Protein AF-H3AFY5-F1 (afdb_monomer_lite)

Foldseek 3Di:
DLLVVLLVVLVVVPDDLQVNLVSLLVSLVCCLPPPDDDPPCVSVVSSLVQLLVQLDLVHDPSSLLSSLQSLLRCVLVVLVVQLVPDPVSVVSNLSSLLSLLSQLFAPDPSSNQSSLQSLQQNLCVVVVRNPDSDSDRSVVSNVSSLVCCCVRVLLPLCSLVSLCVLQDDDDLLVVLVVLVPDPDDDPPDDDDSHTNDLSLVVLVVSLVSSLSSLVCVVPHVSNLVSLVVVCVVCVVVLVVSVVSVVVSLVVLVVDPNVVVSVVSCVPDSSNVSNVSSSVSVVVSSVSSD

Sequence (289 aa):
ECIRYLLSVVEMGQHSPDLRSHALRVISLLLVNCPQPMQDFSLLDRWVLLMEGWSSPSFPEVLRWAVACSLRLVGAIWIQYLLITSFSLFFLTLRLINIGLSLLQDEDQAVRMEAMRFASLLQAESRGNPEEIIQIHSNRGLECLLEFLLHKLGDCEETFGALLQHLPATDIASLLQDLEANDMRSLYVQDEPNVYSEPAAFAQFLLTFLLQLADKMATSALLCKSMECWVIANGARILQDIQTCSRWWNQVFVSDKSNSYVLKFLGSGKVYGATVVLFLKAKLLIHIM

pLDDT: mean 85.83, std 11.68, range [50.78, 98.25]

Secondary structure (DSSP, 8-state):
-HHHHHHHHHHT--S-HHHHHHHHHHHHHHHHTS-S--S-HHHHHHHHHHHHHHTSTTS-HHHHHHHHHHIIIIIHHHHHHHHHH-GGGHHHHHHHHHHHHHHHTBSSHHHHHHHHHHHHHHHHHHTT-TT------HHHHHHHHHHHHHHHTTTSHHHHHHHHTTS----HHHHHHHHHH-SS--TTSPPSS-BSS-HHHHHHHHHHHHHHHHHGGGT-HHHHHHHHHHHHHHHHHHHHHHHHHHHHHHHHHHSTTHHHHHHHHHT-HHHHHHHHHHHHHHHHHHHH-

InterPro domains:
  IPR016024 Armadillo-type fold [SSF48371] (15-150)
  IPR051954 tRNA (32-2'-O)-methyltransferase regulator THADA [PTHR14387] (25-250)

Structure (mmCIF, N/CA/C/O backbone):
data_AF-H3AFY5-F1
#
_entry.id   AF-H3AFY5-F1
#
loop_
_atom_site.group_PDB
_atom_site.id
_atom_site.type_symbol
_atom_site.label_atom_id
_atom_site.label_alt_id
_atom_site.label_comp_id
_atom_site.label_asym_id
_atom_site.label_entity_id
_atom_site.label_seq_id
_atom_site.pdbx_PDB_ins_code
_atom_site.Cartn_x
_atom_site.Cartn_y
_atom_site.Cartn_z
_atom_site.occupancy
_atom_site.B_iso_or_equiv
_atom_site.auth_seq_id
_atom_site.auth_comp_id
_atom_site.auth_asym_id
_atom_site.auth_atom_id
_atom_site.pdbx_PDB_model_num
ATOM 1 N N . GLU A 1 1 ? 6.188 0.257 -30.526 1.00 78.81 1 GLU A N 1
ATOM 2 C CA . GLU A 1 1 ? 5.567 -1.015 -30.974 1.00 78.81 1 GLU A CA 1
ATOM 3 C C . GLU A 1 1 ? 5.817 -2.220 -30.065 1.00 78.81 1 GLU A C 1
ATOM 5 O O . GLU A 1 1 ? 4.845 -2.702 -29.499 1.00 78.81 1 GLU A O 1
ATOM 10 N N . CYS A 1 2 ? 7.053 -2.692 -29.838 1.00 87.12 2 CYS A N 1
ATOM 11 C CA . CYS A 1 2 ? 7.285 -3.918 -29.043 1.00 87.12 2 CYS A CA 1
ATOM 12 C C . CYS A 1 2 ? 6.707 -3.866 -27.616 1.00 87.12 2 CYS A C 1
ATOM 14 O O . CYS A 1 2 ? 6.015 -4.792 -27.203 1.00 87.12 2 CYS A O 1
ATOM 16 N N . ILE A 1 3 ? 6.929 -2.765 -26.886 1.00 89.69 3 ILE A N 1
ATOM 17 C CA . ILE A 1 3 ? 6.370 -2.561 -25.536 1.00 89.69 3 ILE A CA 1
ATOM 18 C C . ILE A 1 3 ? 4.836 -2.610 -25.566 1.00 89.69 3 ILE A C 1
ATOM 20 O O . ILE A 1 3 ? 4.223 -3.295 -24.754 1.00 89.69 3 ILE A O 1
ATOM 24 N N . ARG A 1 4 ? 4.213 -1.935 -26.541 1.00 90.50 4 ARG A N 1
ATOM 25 C CA . ARG A 1 4 ? 2.752 -1.873 -26.692 1.00 90.50 4 ARG A CA 1
ATOM 26 C C . ARG A 1 4 ? 2.145 -3.258 -26.931 1.00 90.50 4 ARG A C 1
ATOM 28 O O . ARG A 1 4 ? 1.127 -3.577 -26.323 1.00 90.50 4 ARG A O 1
ATOM 35 N N . TYR A 1 5 ? 2.786 -4.066 -27.777 1.00 90.44 5 TYR A N 1
ATOM 36 C CA . TYR A 1 5 ? 2.374 -5.444 -28.048 1.00 90.44 5 TYR A CA 1
ATOM 37 C C . TYR A 1 5 ? 2.523 -6.345 -26.814 1.00 90.44 5 TYR A C 1
ATOM 39 O O . TYR A 1 5 ? 1.600 -7.078 -26.464 1.00 90.44 5 TYR A O 1
ATOM 47 N N . LEU A 1 6 ? 3.659 -6.269 -26.112 1.00 91.56 6 LEU A N 1
ATOM 48 C CA . LEU A 1 6 ? 3.869 -7.062 -24.898 1.00 91.56 6 LEU A CA 1
ATOM 49 C C . LEU A 1 6 ? 2.867 -6.691 -23.798 1.00 91.56 6 LEU A C 1
ATOM 51 O O . LEU A 1 6 ? 2.321 -7.587 -23.160 1.00 91.56 6 LEU A O 1
ATOM 55 N N . LEU A 1 7 ? 2.566 -5.399 -23.621 1.00 92.44 7 LEU A N 1
ATOM 56 C CA . LEU A 1 7 ? 1.534 -4.948 -22.684 1.00 92.44 7 LEU A CA 1
ATOM 57 C C . LEU A 1 7 ? 0.164 -5.531 -23.042 1.00 92.44 7 LEU A C 1
ATOM 59 O O . LEU A 1 7 ? -0.486 -6.093 -22.168 1.00 92.44 7 LEU A O 1
ATOM 63 N N . SER A 1 8 ? -0.243 -5.506 -24.319 1.00 90.81 8 SER A N 1
ATOM 64 C CA . SER A 1 8 ? -1.530 -6.100 -24.713 1.00 90.81 8 SER A CA 1
ATOM 65 C C . SER A 1 8 ? -1.587 -7.609 -24.463 1.00 90.81 8 SER A C 1
ATOM 67 O O . SER A 1 8 ? -2.611 -8.123 -24.027 1.00 90.81 8 SER A O 1
ATOM 69 N N . VAL A 1 9 ? -0.482 -8.327 -24.692 1.00 86.31 9 VAL A N 1
ATOM 70 C CA . VAL A 1 9 ? -0.390 -9.771 -24.414 1.00 86.31 9 VAL A CA 1
ATOM 71 C C . VAL A 1 9 ? -0.550 -10.051 -22.918 1.00 86.31 9 VAL A C 1
ATOM 73 O O . VAL A 1 9 ? -1.250 -10.982 -22.523 1.00 86.31 9 VAL A O 1
ATOM 76 N N . VAL A 1 10 ? 0.076 -9.229 -22.077 1.00 91.00 10 VAL A N 1
ATOM 77 C CA . VAL A 1 10 ? 0.009 -9.356 -20.621 1.00 91.00 10 VAL A CA 1
ATOM 78 C C . VAL A 1 10 ? -1.389 -9.034 -20.078 1.00 91.00 10 VAL A C 1
ATOM 80 O O . VAL A 1 10 ? -1.904 -9.780 -19.240 1.00 91.00 10 VAL A O 1
ATOM 83 N N . GLU A 1 11 ? -2.012 -7.967 -20.578 1.00 91.31 11 GLU A N 1
ATOM 84 C CA . GLU A 1 11 ? -3.334 -7.482 -20.155 1.00 91.31 11 GLU A CA 1
ATOM 85 C C . GLU A 1 11 ? -4.465 -8.464 -20.478 1.00 91.31 11 GLU A C 1
ATOM 87 O O . GLU A 1 11 ? -5.409 -8.582 -19.702 1.00 91.31 11 GLU A O 1
ATOM 92 N N . MET A 1 12 ? -4.367 -9.215 -21.581 1.00 85.00 12 MET A N 1
ATOM 93 C CA . MET A 1 12 ? -5.407 -10.174 -21.978 1.00 85.00 12 MET A CA 1
ATOM 94 C C . MET A 1 12 ? -5.601 -11.326 -20.979 1.00 85.00 12 MET A C 1
ATOM 96 O O . MET A 1 12 ? -6.626 -12.001 -21.026 1.00 85.00 12 MET A O 1
ATOM 100 N N . GLY A 1 13 ? -4.643 -11.589 -20.081 1.00 78.19 13 GLY A N 1
ATOM 101 C CA . GLY A 1 13 ? -4.802 -12.552 -18.982 1.00 78.19 13 GLY A CA 1
ATOM 102 C C . GLY A 1 13 ? -4.907 -14.031 -19.387 1.00 78.19 13 GLY A C 1
ATOM 103 O O . GLY A 1 13 ? -5.007 -14.889 -18.515 1.00 78.19 13 GLY A O 1
ATOM 104 N N . GLN A 1 14 ? -4.831 -14.349 -20.682 1.00 82.94 14 GLN A N 1
ATOM 105 C CA . GLN A 1 14 ? -4.995 -15.704 -21.233 1.00 82.94 14 GLN A CA 1
ATOM 106 C C . GLN A 1 14 ? -3.764 -16.606 -21.045 1.00 82.94 14 GLN A C 1
ATOM 108 O O . GLN A 1 14 ? -3.814 -17.804 -21.316 1.00 82.94 14 GLN A O 1
ATOM 113 N N . HIS A 1 15 ? -2.643 -16.038 -20.602 1.00 85.94 15 HIS A N 1
ATOM 114 C CA . HIS A 1 15 ? -1.360 -16.728 -20.505 1.00 85.94 15 HIS A CA 1
ATOM 115 C C . HIS A 1 15 ? -1.018 -17.158 -19.076 1.00 85.94 15 HIS A C 1
ATOM 117 O O . HIS A 1 15 ? -1.521 -16.603 -18.091 1.00 85.94 15 HIS A O 1
ATOM 123 N N . SER A 1 16 ? -0.108 -18.130 -18.953 1.00 92.06 16 SER A N 1
ATOM 124 C CA . SER A 1 16 ? 0.373 -18.584 -17.647 1.00 92.06 16 SER A CA 1
ATOM 125 C C . SER A 1 16 ? 0.998 -17.429 -16.844 1.00 92.06 16 SER A C 1
ATOM 127 O O . SER A 1 16 ? 1.524 -16.474 -17.433 1.00 92.06 16 SER A O 1
ATOM 129 N N . PRO A 1 17 ? 0.935 -17.482 -15.501 1.00 92.56 17 PRO A N 1
ATOM 130 C CA . PRO A 1 17 ? 1.596 -16.502 -14.641 1.00 92.56 17 PRO A CA 1
ATOM 131 C C . PRO A 1 17 ? 3.095 -16.353 -14.946 1.00 92.56 17 PRO A C 1
ATOM 133 O O . PRO A 1 17 ? 3.590 -15.232 -14.992 1.00 92.56 17 PRO A O 1
ATOM 136 N N . ASP A 1 18 ? 3.800 -17.442 -15.259 1.00 93.94 18 ASP A N 1
ATOM 137 C CA . ASP A 1 18 ? 5.230 -17.417 -15.599 1.00 93.94 18 ASP A CA 1
ATOM 138 C C . ASP A 1 18 ? 5.529 -16.619 -16.872 1.00 93.94 18 ASP A C 1
ATOM 140 O O . ASP A 1 18 ? 6.424 -15.771 -16.893 1.00 93.94 18 ASP A O 1
ATOM 144 N N . LEU A 1 19 ? 4.746 -16.835 -17.937 1.00 92.25 19 LEU A N 1
ATOM 145 C CA . LEU A 1 19 ? 4.941 -16.113 -19.195 1.00 92.25 19 LEU A CA 1
ATOM 146 C C . LEU A 1 19 ? 4.660 -14.618 -19.016 1.00 92.25 19 LEU A C 1
ATOM 148 O O . LEU A 1 19 ? 5.397 -13.777 -19.529 1.00 92.25 19 LEU A O 1
ATOM 152 N N . ARG A 1 20 ? 3.619 -14.285 -18.247 1.00 94.38 20 ARG A N 1
ATOM 153 C CA . ARG A 1 20 ? 3.271 -12.901 -17.903 1.00 94.38 20 ARG A CA 1
ATOM 154 C C . ARG A 1 20 ? 4.343 -12.231 -17.041 1.00 94.38 20 ARG A C 1
ATOM 156 O O . ARG A 1 20 ? 4.719 -11.096 -17.324 1.00 94.38 20 ARG A O 1
ATOM 163 N N . SER A 1 21 ? 4.882 -12.951 -16.061 1.00 94.56 21 SER A N 1
ATOM 164 C CA . SER A 1 21 ? 6.014 -12.529 -15.229 1.00 94.56 21 SER A CA 1
ATOM 165 C C . SER A 1 21 ? 7.244 -12.196 -16.081 1.00 94.56 21 SER A C 1
ATOM 167 O O . SER A 1 21 ? 7.837 -11.122 -15.951 1.00 94.56 21 SER A O 1
ATOM 169 N N . HIS A 1 22 ? 7.598 -13.070 -17.027 1.00 94.06 22 HIS A N 1
ATOM 170 C CA . HIS A 1 22 ? 8.699 -12.824 -17.960 1.00 94.06 22 HIS A CA 1
ATOM 171 C C . HIS A 1 22 ? 8.433 -11.634 -18.881 1.00 94.06 22 HIS A C 1
ATOM 173 O O . HIS A 1 22 ? 9.308 -10.783 -19.041 1.00 94.06 22 HIS A O 1
ATOM 179 N N . ALA A 1 23 ? 7.231 -11.537 -19.448 1.00 94.75 23 ALA A N 1
ATOM 180 C CA . ALA A 1 23 ? 6.861 -10.427 -20.316 1.00 94.75 23 ALA A CA 1
ATOM 181 C C . ALA A 1 23 ? 6.955 -9.076 -19.589 1.00 94.75 23 ALA A C 1
ATOM 183 O O . ALA A 1 23 ? 7.535 -8.144 -20.142 1.00 94.75 23 ALA A O 1
ATOM 184 N N . LEU A 1 24 ? 6.483 -8.979 -18.339 1.00 95.38 24 LEU A N 1
ATOM 185 C CA . LEU A 1 24 ? 6.595 -7.756 -17.535 1.00 95.38 24 LEU A CA 1
ATOM 186 C C . LEU A 1 24 ? 8.058 -7.346 -17.315 1.00 95.38 24 LEU A C 1
ATOM 188 O O . LEU A 1 24 ? 8.414 -6.182 -17.498 1.00 95.38 24 LEU A O 1
ATOM 192 N N . ARG A 1 25 ? 8.930 -8.307 -16.998 1.00 94.19 25 ARG A N 1
ATOM 193 C CA . ARG A 1 25 ? 10.365 -8.045 -16.819 1.00 94.19 25 ARG A CA 1
ATOM 194 C C . ARG A 1 25 ? 11.040 -7.600 -18.118 1.00 94.19 25 ARG A C 1
ATOM 196 O O . ARG A 1 25 ? 11.864 -6.688 -18.091 1.00 94.19 25 ARG A O 1
ATOM 203 N N . VAL A 1 26 ? 10.680 -8.201 -19.254 1.00 94.56 26 VAL A N 1
ATOM 204 C CA . VAL A 1 26 ? 11.172 -7.780 -20.578 1.00 94.56 26 VAL A CA 1
ATOM 205 C C . VAL A 1 26 ? 10.690 -6.368 -20.910 1.00 94.56 26 VAL A C 1
ATOM 207 O O . VAL A 1 26 ? 11.495 -5.552 -21.348 1.00 94.56 26 VAL A O 1
ATOM 210 N N . ILE A 1 27 ? 9.418 -6.045 -20.646 1.00 93.81 27 ILE A N 1
ATOM 211 C CA . ILE A 1 27 ? 8.888 -4.682 -20.794 1.00 93.81 27 ILE A CA 1
ATOM 212 C C . ILE A 1 27 ? 9.731 -3.697 -19.979 1.00 93.81 27 ILE A C 1
ATOM 214 O O . ILE A 1 27 ? 10.169 -2.688 -20.523 1.00 93.81 27 ILE A O 1
ATOM 218 N N . SER A 1 28 ? 10.030 -4.004 -18.714 1.00 92.94 28 SER A N 1
ATOM 219 C CA . SER A 1 28 ? 10.852 -3.132 -17.868 1.00 92.94 28 SER A CA 1
ATOM 220 C C . SER A 1 28 ? 12.270 -2.943 -18.404 1.00 92.94 28 SER A C 1
ATOM 222 O O . SER A 1 28 ? 12.748 -1.816 -18.423 1.00 92.94 28 SER A O 1
ATOM 224 N N . LEU A 1 29 ? 12.924 -3.991 -18.915 1.00 91.25 29 LEU A N 1
ATOM 225 C CA . LEU A 1 29 ? 14.243 -3.865 -19.554 1.00 91.25 29 LEU A CA 1
ATOM 226 C C . LEU A 1 29 ? 14.207 -2.999 -20.820 1.00 91.25 29 LEU A C 1
ATOM 228 O O . LEU A 1 29 ? 15.145 -2.245 -21.082 1.00 91.25 29 LEU A O 1
ATOM 232 N N . LEU A 1 30 ? 13.132 -3.089 -21.606 1.00 90.25 30 LEU A N 1
ATOM 233 C CA . LEU A 1 30 ? 12.937 -2.227 -22.771 1.00 90.25 30 LEU A CA 1
ATOM 234 C C . LEU A 1 30 ? 12.682 -0.773 -22.356 1.00 90.25 30 LEU A C 1
ATOM 236 O O . LEU A 1 30 ? 13.171 0.133 -23.023 1.00 90.25 30 LEU A O 1
ATOM 240 N N . LEU A 1 31 ? 11.969 -0.551 -21.247 1.00 87.19 31 LEU A N 1
ATOM 241 C CA . LEU A 1 31 ? 11.746 0.781 -20.684 1.00 87.19 31 LEU A CA 1
ATOM 242 C C . LEU A 1 31 ? 13.043 1.419 -20.157 1.00 87.19 31 LEU A C 1
ATOM 244 O O . LEU A 1 31 ? 13.211 2.618 -20.344 1.00 87.19 31 LEU A O 1
ATOM 248 N N . VAL A 1 32 ? 13.966 0.645 -19.562 1.00 83.25 32 VAL A N 1
ATOM 249 C CA . VAL A 1 32 ? 15.296 1.140 -19.126 1.00 83.25 32 VAL A CA 1
ATOM 250 C C . VAL A 1 32 ? 16.097 1.687 -20.306 1.00 83.25 32 VAL A C 1
ATOM 252 O O . VAL A 1 32 ? 16.702 2.749 -20.216 1.00 83.25 32 VAL A O 1
ATOM 255 N N . ASN A 1 33 ? 16.120 0.941 -21.410 1.00 74.56 33 ASN A N 1
ATOM 256 C CA . ASN A 1 33 ? 16.987 1.219 -22.556 1.00 74.56 33 ASN A CA 1
ATOM 257 C C . ASN A 1 33 ? 16.330 2.112 -23.609 1.00 74.56 33 ASN A C 1
ATOM 259 O O . ASN A 1 33 ? 16.879 2.286 -24.697 1.00 74.56 33 ASN A O 1
ATOM 263 N N . CYS A 1 34 ? 15.143 2.645 -23.326 1.00 70.00 34 CYS A N 1
ATOM 264 C CA . CYS A 1 34 ? 14.480 3.542 -24.247 1.00 70.00 34 CYS A CA 1
ATOM 265 C C . CYS A 1 34 ? 15.190 4.905 -24.164 1.00 70.00 34 CYS A C 1
ATOM 267 O O . CYS A 1 34 ? 15.099 5.556 -23.120 1.00 70.00 34 CYS A O 1
ATOM 269 N N . PRO A 1 35 ? 15.916 5.355 -25.211 1.00 50.84 35 PRO A N 1
ATOM 270 C CA . PRO A 1 35 ? 16.487 6.696 -25.213 1.00 50.84 35 PRO A CA 1
ATOM 271 C C . PRO A 1 35 ? 15.342 7.698 -25.004 1.00 50.84 35 PRO A C 1
ATOM 273 O O . PRO A 1 35 ? 14.277 7.546 -25.603 1.00 50.84 35 PRO A O 1
ATOM 276 N N . GLN A 1 36 ? 15.543 8.649 -24.089 1.00 58.59 36 GLN A N 1
ATOM 277 C CA . GLN A 1 36 ? 14.566 9.647 -23.631 1.00 58.59 36 GLN A CA 1
ATOM 278 C C . GLN A 1 36 ? 13.594 10.155 -24.718 1.00 58.59 36 GLN A C 1
ATOM 280 O O . GLN A 1 36 ? 13.994 10.404 -25.853 1.00 58.59 36 GLN A O 1
ATOM 285 N N . PRO A 1 37 ? 12.390 10.573 -24.315 1.00 51.12 37 PRO A N 1
ATOM 286 C CA . PRO A 1 37 ? 11.285 9.760 -23.847 1.00 51.12 37 PRO A CA 1
ATOM 287 C C . PRO A 1 37 ? 10.325 9.557 -25.026 1.00 51.12 37 PRO A C 1
ATOM 289 O O . PRO A 1 37 ? 10.033 10.490 -25.781 1.00 51.12 37 PRO A O 1
ATOM 292 N N . MET A 1 38 ? 9.715 8.380 -25.155 1.00 51.12 38 MET A N 1
ATOM 293 C CA . MET A 1 38 ? 8.400 8.400 -25.787 1.00 51.12 38 MET A CA 1
ATOM 294 C C . MET A 1 38 ? 7.534 9.332 -24.930 1.00 51.12 38 MET A C 1
ATOM 296 O O . MET A 1 38 ? 7.273 9.025 -23.773 1.00 51.12 38 MET A O 1
ATOM 300 N N . GLN A 1 39 ? 7.076 10.452 -25.496 1.00 55.66 39 GLN A N 1
ATOM 301 C CA . GLN A 1 39 ? 6.041 11.330 -24.917 1.00 55.66 39 GLN A CA 1
ATOM 302 C C . GLN A 1 39 ? 4.729 10.575 -24.613 1.00 55.66 39 GLN A C 1
ATOM 304 O O . GLN A 1 39 ? 3.766 11.146 -24.108 1.00 55.66 39 GLN A O 1
ATOM 309 N N . ASP A 1 40 ? 4.680 9.283 -24.937 1.00 71.00 40 ASP A N 1
ATOM 310 C CA . ASP A 1 40 ? 3.580 8.380 -24.695 1.00 71.00 40 ASP A CA 1
ATOM 311 C C . ASP A 1 40 ? 3.591 7.882 -23.239 1.00 71.00 40 ASP A C 1
ATOM 313 O O . ASP A 1 40 ? 3.839 6.707 -22.950 1.00 71.00 40 ASP A O 1
ATOM 317 N N . PHE A 1 41 ? 3.285 8.795 -22.308 1.00 83.75 41 PHE A N 1
ATOM 318 C CA . PHE A 1 41 ? 3.024 8.467 -20.902 1.00 83.75 41 PHE A CA 1
ATOM 319 C C . PHE A 1 41 ? 1.897 7.436 -20.739 1.00 83.75 41 PHE A C 1
ATOM 321 O O . PHE A 1 41 ? 1.796 6.831 -19.677 1.00 83.75 41 PHE A O 1
ATOM 328 N N . SER A 1 42 ? 1.098 7.165 -21.781 1.00 87.62 42 SER A N 1
ATOM 329 C CA . SER A 1 42 ? 0.079 6.112 -21.746 1.00 87.62 42 SER A CA 1
ATOM 330 C C . SER A 1 42 ? 0.681 4.708 -21.626 1.00 87.62 42 SER A C 1
ATOM 332 O O . SER A 1 42 ? 0.102 3.846 -20.969 1.00 87.62 42 SER A O 1
ATOM 334 N N . LEU A 1 43 ? 1.861 4.457 -22.211 1.00 88.88 43 LEU A N 1
ATOM 335 C CA . LEU A 1 43 ? 2.536 3.162 -22.070 1.00 88.88 43 LEU A CA 1
ATOM 336 C C . LEU A 1 43 ? 3.075 2.974 -20.654 1.00 88.88 43 LEU A C 1
ATOM 338 O O . LEU A 1 43 ? 2.995 1.873 -20.109 1.00 88.88 43 LEU A O 1
ATOM 342 N N . LEU A 1 44 ? 3.600 4.052 -20.068 1.00 89.44 44 LEU A N 1
ATOM 343 C CA . LEU A 1 44 ? 4.055 4.052 -18.685 1.00 89.44 44 LEU A CA 1
ATOM 344 C C . LEU A 1 44 ? 2.872 3.855 -17.732 1.00 89.44 44 LEU A C 1
ATOM 346 O O . LEU A 1 44 ? 2.943 3.001 -16.859 1.00 89.44 44 LEU A O 1
ATOM 350 N N . ASP A 1 45 ? 1.771 4.574 -17.943 1.00 91.88 45 ASP A N 1
ATOM 351 C CA . ASP A 1 45 ? 0.553 4.452 -17.142 1.00 91.88 45 ASP A CA 1
ATOM 352 C C . ASP A 1 45 ? -0.024 3.029 -17.170 1.00 91.88 45 ASP A C 1
ATOM 354 O O . ASP A 1 45 ? -0.299 2.455 -16.117 1.00 91.88 45 ASP A O 1
ATOM 358 N N . ARG A 1 46 ? -0.103 2.405 -18.354 1.00 93.50 46 ARG A N 1
ATOM 359 C CA . ARG A 1 46 ? -0.516 0.997 -18.500 1.00 93.50 46 ARG A CA 1
ATOM 360 C C . ARG A 1 46 ? 0.407 0.036 -17.757 1.00 93.50 46 ARG A C 1
ATOM 362 O O . ARG A 1 46 ? -0.064 -0.888 -17.097 1.00 93.50 46 ARG A O 1
ATOM 369 N N . TRP A 1 47 ? 1.719 0.247 -17.849 1.00 93.88 47 TRP A N 1
ATOM 370 C CA . TRP A 1 47 ? 2.701 -0.567 -17.134 1.00 93.88 47 TRP A CA 1
ATOM 371 C C . TRP A 1 47 ? 2.565 -0.423 -15.611 1.00 93.88 47 TRP A C 1
ATOM 373 O O . TRP A 1 47 ? 2.541 -1.434 -14.909 1.00 93.88 47 TRP A O 1
ATOM 383 N N . VAL A 1 48 ? 2.393 0.805 -15.106 1.00 95.44 48 VAL A N 1
ATOM 384 C CA . VAL A 1 48 ? 2.140 1.070 -13.681 1.00 95.44 48 VAL A CA 1
ATOM 385 C C . VAL A 1 48 ? 0.832 0.415 -13.233 1.00 95.44 48 VAL A C 1
ATOM 387 O O . VAL A 1 48 ? 0.821 -0.268 -12.216 1.00 95.44 48 VAL A O 1
ATOM 390 N N . LEU A 1 49 ? -0.246 0.543 -14.012 1.00 95.44 49 LEU A N 1
ATOM 391 C CA . LEU A 1 49 ? -1.554 -0.035 -13.689 1.00 95.44 49 LEU A CA 1
ATOM 392 C C . LEU A 1 49 ? -1.509 -1.562 -13.555 1.00 95.44 49 LEU A C 1
ATOM 394 O O . LEU A 1 49 ? -2.089 -2.125 -12.627 1.00 95.44 49 LEU A O 1
ATOM 398 N N . LEU A 1 50 ? -0.795 -2.241 -14.456 1.00 94.88 50 LEU A N 1
ATOM 399 C CA . LEU A 1 50 ? -0.576 -3.686 -14.353 1.00 94.88 50 LEU A CA 1
ATOM 400 C C . LEU A 1 50 ? 0.147 -4.055 -13.057 1.00 94.88 50 LEU A C 1
ATOM 402 O O . L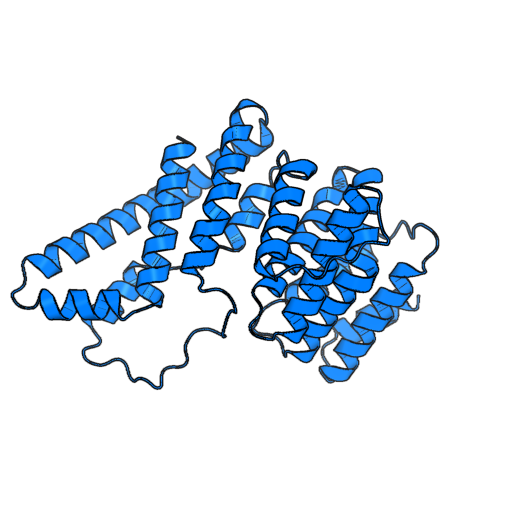EU A 1 50 ? -0.239 -5.003 -12.372 1.00 94.88 50 LEU A O 1
ATOM 406 N N . MET A 1 51 ? 1.191 -3.300 -12.725 1.00 96.88 51 MET A N 1
ATOM 407 C CA . MET A 1 51 ? 1.999 -3.537 -11.538 1.00 96.88 51 MET A CA 1
ATOM 408 C C . MET A 1 51 ? 1.237 -3.303 -10.233 1.00 96.88 51 MET A C 1
ATOM 410 O O . MET A 1 51 ? 1.419 -4.074 -9.297 1.00 96.88 51 MET A O 1
ATOM 414 N N . GLU A 1 52 ? 0.367 -2.296 -10.175 1.00 95.19 52 GLU A N 1
ATOM 415 C CA . GLU A 1 52 ? -0.515 -2.062 -9.024 1.00 95.19 52 GLU A CA 1
ATOM 416 C C . GLU A 1 52 ? -1.491 -3.204 -8.788 1.00 95.19 52 GLU A C 1
ATOM 418 O O . GLU A 1 52 ? -1.718 -3.598 -7.649 1.00 95.19 52 GLU A O 1
ATOM 423 N N . GLY A 1 53 ? -2.069 -3.757 -9.857 1.00 92.94 53 GLY A N 1
ATOM 424 C CA . GLY A 1 53 ? -2.937 -4.921 -9.720 1.00 92.94 53 GLY A CA 1
ATOM 425 C C . GLY A 1 53 ? -2.159 -6.106 -9.154 1.00 92.94 53 GLY A C 1
ATOM 426 O O . GLY A 1 53 ? -2.575 -6.735 -8.183 1.00 92.94 53 GLY A O 1
ATOM 427 N N . TRP A 1 54 ? -0.998 -6.389 -9.744 1.00 95.00 54 TRP A N 1
ATOM 428 C CA . TRP A 1 54 ? -0.210 -7.575 -9.421 1.00 95.00 54 TRP A CA 1
ATOM 429 C C . TRP A 1 54 ? 0.597 -7.481 -8.131 1.00 95.00 54 TRP A C 1
ATOM 431 O O . TRP A 1 54 ? 1.134 -8.503 -7.723 1.00 95.00 54 TRP A O 1
ATOM 441 N N . SER A 1 55 ? 0.698 -6.315 -7.488 1.00 94.00 55 SER A N 1
ATOM 442 C CA . SER A 1 55 ? 1.329 -6.186 -6.169 1.00 94.00 55 SER A CA 1
ATOM 443 C C . SER A 1 55 ? 0.427 -6.641 -5.023 1.00 94.00 55 SER A C 1
ATOM 445 O O . SER A 1 55 ? 0.908 -6.822 -3.906 1.00 94.00 55 SER A O 1
ATOM 447 N N . SER A 1 56 ? -0.870 -6.846 -5.278 1.00 90.12 56 SER A N 1
ATOM 448 C CA . SER A 1 56 ? -1.799 -7.372 -4.279 1.00 90.12 56 SER A CA 1
ATOM 449 C C . SER A 1 56 ? -1.448 -8.818 -3.903 1.00 90.12 56 SER A C 1
ATOM 451 O O . SER A 1 56 ? -1.207 -9.630 -4.803 1.00 90.12 56 SER A O 1
ATOM 453 N N . PRO A 1 57 ? -1.536 -9.199 -2.611 1.00 87.06 57 PRO A N 1
ATOM 454 C CA . PRO A 1 57 ? -1.313 -10.578 -2.163 1.00 87.06 57 PRO A CA 1
ATOM 455 C C . PRO A 1 57 ? -2.297 -11.587 -2.780 1.00 87.06 57 PRO A C 1
ATOM 457 O O . PRO A 1 57 ? -2.068 -12.790 -2.723 1.00 87.06 57 PRO A O 1
ATOM 460 N N . SER A 1 58 ? -3.373 -11.108 -3.414 1.00 88.38 58 SER A N 1
ATOM 461 C CA . SER A 1 58 ? -4.334 -11.944 -4.145 1.00 88.38 58 SER A CA 1
ATOM 462 C C . SER A 1 58 ? -3.761 -12.545 -5.436 1.00 88.38 58 SER A C 1
ATOM 464 O O . SER A 1 58 ? -4.364 -13.453 -6.009 1.00 88.38 58 SER A O 1
ATOM 466 N N . PHE A 1 59 ? -2.629 -12.031 -5.934 1.00 91.56 59 PHE A N 1
ATOM 467 C CA . PHE A 1 59 ? -1.986 -12.525 -7.149 1.00 91.56 59 PHE A CA 1
ATOM 468 C C . PHE A 1 59 ? -0.879 -13.550 -6.847 1.00 91.56 59 PHE A C 1
ATOM 470 O O . PHE A 1 59 ? -0.217 -13.473 -5.807 1.00 91.56 59 PHE A O 1
ATOM 477 N N . PRO A 1 60 ? -0.627 -14.494 -7.780 1.00 92.88 60 PRO A N 1
ATOM 478 C CA . PRO A 1 60 ? 0.467 -15.454 -7.666 1.00 92.88 60 PRO A CA 1
ATOM 479 C C . PRO A 1 60 ? 1.817 -14.794 -7.364 1.00 92.88 60 PRO A C 1
ATOM 481 O O . PRO A 1 60 ? 2.164 -13.777 -7.968 1.00 92.88 60 PRO A O 1
ATOM 484 N N . GLU A 1 61 ? 2.608 -15.430 -6.499 1.00 94.81 61 GLU A N 1
ATOM 485 C CA . GLU A 1 61 ? 3.940 -14.972 -6.073 1.00 94.81 61 GLU A CA 1
ATOM 486 C C . GLU A 1 61 ? 4.848 -14.606 -7.260 1.00 94.81 61 GLU A C 1
ATOM 488 O O . GLU A 1 61 ? 5.470 -13.549 -7.268 1.00 94.81 61 GLU A O 1
ATOM 493 N N . VAL A 1 62 ? 4.845 -15.411 -8.330 1.00 96.12 62 VAL A N 1
ATOM 494 C CA . VAL A 1 62 ? 5.662 -15.172 -9.535 1.00 96.12 62 VAL A CA 1
ATOM 495 C C . VAL A 1 62 ? 5.351 -13.841 -10.241 1.00 96.12 62 VAL A C 1
ATOM 497 O O . VAL A 1 62 ? 6.227 -13.267 -10.899 1.00 96.12 62 VAL A O 1
ATOM 500 N N . LEU A 1 63 ? 4.116 -13.338 -10.113 1.00 96.06 63 LEU A N 1
ATOM 501 C CA . LEU A 1 63 ? 3.712 -12.033 -10.638 1.00 96.06 63 LEU A CA 1
ATOM 502 C C . LEU A 1 63 ? 4.138 -10.916 -9.686 1.00 96.06 63 LEU A C 1
ATOM 504 O O . LEU A 1 63 ? 4.788 -9.980 -10.147 1.00 96.06 63 LEU A O 1
ATOM 508 N N . ARG A 1 64 ? 3.866 -11.047 -8.379 1.00 97.12 64 ARG A N 1
ATOM 509 C CA . ARG A 1 64 ? 4.322 -10.101 -7.338 1.00 97.12 64 ARG A CA 1
ATOM 510 C C . ARG A 1 64 ? 5.839 -9.897 -7.394 1.00 97.12 64 ARG A C 1
ATOM 512 O O . ARG A 1 64 ? 6.331 -8.769 -7.420 1.00 97.12 64 ARG A O 1
ATOM 519 N N . TRP A 1 65 ? 6.583 -10.990 -7.541 1.00 97.50 65 TRP A N 1
ATOM 520 C CA . TRP A 1 65 ? 8.033 -10.978 -7.699 1.00 97.50 65 TRP A CA 1
ATOM 521 C C . TRP A 1 65 ? 8.481 -10.279 -8.984 1.00 97.50 65 TRP A C 1
ATOM 523 O O . TRP A 1 65 ? 9.409 -9.470 -8.952 1.00 97.50 65 TRP A O 1
ATOM 533 N N . ALA A 1 66 ? 7.801 -10.511 -10.113 1.00 97.62 66 ALA A N 1
ATOM 534 C CA . ALA A 1 66 ? 8.091 -9.767 -11.337 1.00 97.62 66 ALA A CA 1
ATOM 535 C C . ALA A 1 66 ? 7.847 -8.266 -11.184 1.00 97.62 66 ALA A C 1
ATOM 537 O O . ALA A 1 66 ? 8.667 -7.497 -11.678 1.00 97.62 66 ALA A O 1
ATOM 538 N N . VAL A 1 67 ? 6.794 -7.846 -10.474 1.00 98.25 67 VAL A N 1
ATOM 539 C CA . VAL A 1 67 ? 6.569 -6.426 -10.161 1.00 98.25 67 VAL A CA 1
ATOM 540 C C . VAL A 1 67 ? 7.742 -5.855 -9.364 1.00 98.25 67 VAL A C 1
ATOM 542 O O . VAL A 1 67 ? 8.273 -4.805 -9.729 1.00 98.25 67 VAL A O 1
ATOM 545 N N . ALA A 1 68 ? 8.201 -6.559 -8.327 1.00 97.81 68 ALA A N 1
ATOM 546 C CA . ALA A 1 68 ? 9.338 -6.122 -7.518 1.00 97.81 68 ALA A CA 1
ATOM 547 C C . ALA A 1 68 ? 10.638 -6.030 -8.341 1.00 97.81 68 ALA A C 1
ATOM 549 O O . ALA A 1 68 ? 11.352 -5.026 -8.269 1.00 97.81 68 ALA A O 1
ATOM 550 N N . CYS A 1 69 ? 10.918 -7.024 -9.193 1.00 97.00 69 CYS A N 1
ATOM 551 C CA . CYS A 1 69 ? 12.031 -6.971 -10.144 1.00 97.00 69 CYS A CA 1
ATOM 552 C C . CYS A 1 69 ? 11.913 -5.776 -11.096 1.00 97.00 69 CYS A C 1
ATOM 554 O O . CYS A 1 69 ? 12.897 -5.088 -11.355 1.00 97.00 69 CYS A O 1
ATOM 556 N N . SER A 1 70 ? 10.721 -5.537 -11.633 1.00 97.00 70 SER A N 1
ATOM 557 C CA . SER A 1 70 ? 10.433 -4.447 -12.560 1.00 97.00 70 SER A CA 1
ATOM 558 C C . SER A 1 70 ? 10.638 -3.075 -11.916 1.00 97.00 70 SER A C 1
ATOM 560 O O . SER A 1 70 ? 11.308 -2.227 -12.511 1.00 97.00 70 SER A O 1
ATOM 562 N N . LEU A 1 71 ? 10.173 -2.879 -10.677 1.00 96.25 71 LEU A N 1
ATOM 563 C CA . LEU A 1 71 ? 10.478 -1.681 -9.888 1.00 96.25 71 LEU A CA 1
ATOM 564 C C . LEU A 1 71 ? 11.977 -1.508 -9.672 1.00 96.25 71 LEU A C 1
ATOM 566 O O . LEU A 1 71 ? 12.500 -0.419 -9.893 1.00 96.25 71 LEU A O 1
ATOM 570 N N . ARG A 1 72 ? 12.689 -2.571 -9.284 1.00 94.44 72 ARG A N 1
ATOM 571 C CA . ARG A 1 72 ? 14.141 -2.499 -9.092 1.00 94.44 72 ARG A CA 1
ATOM 572 C C . ARG A 1 72 ? 14.872 -2.119 -10.377 1.00 94.44 72 ARG A C 1
ATOM 574 O O . ARG A 1 72 ? 15.838 -1.370 -10.317 1.00 94.44 72 ARG A O 1
ATOM 581 N N . LEU A 1 73 ? 14.452 -2.654 -11.520 1.00 92.19 73 LEU A N 1
ATOM 582 C CA . LEU A 1 73 ? 15.136 -2.435 -12.794 1.00 92.19 73 LEU A CA 1
ATOM 583 C C . LEU A 1 73 ? 14.988 -1.001 -13.307 1.00 92.19 73 LEU A C 1
ATOM 585 O O . LEU A 1 73 ? 15.951 -0.465 -13.843 1.00 92.19 73 LEU A O 1
ATOM 589 N N . VAL A 1 74 ? 13.798 -0.403 -13.188 1.00 91.38 74 VAL A N 1
ATOM 590 C CA . VAL A 1 74 ? 13.502 0.869 -13.873 1.00 91.38 74 VAL A CA 1
ATOM 591 C C . VAL A 1 74 ? 12.734 1.890 -13.032 1.00 91.38 74 VAL A C 1
ATOM 593 O O . VAL A 1 74 ? 12.661 3.059 -13.401 1.00 91.38 74 VAL A O 1
ATOM 596 N N . GLY A 1 75 ? 12.168 1.488 -11.893 1.00 92.62 75 GLY A N 1
ATOM 597 C CA . GLY A 1 75 ? 11.310 2.344 -11.072 1.00 92.62 75 GLY A CA 1
ATOM 598 C C . GLY A 1 75 ? 12.019 3.606 -10.588 1.00 92.62 75 GLY A C 1
ATOM 599 O O . GLY A 1 75 ? 11.479 4.697 -10.743 1.00 92.62 75 GLY A O 1
ATOM 600 N N . ALA A 1 76 ? 13.245 3.484 -10.065 1.00 90.62 76 ALA A N 1
ATOM 601 C CA . ALA A 1 76 ? 14.007 4.638 -9.576 1.00 90.62 76 ALA A CA 1
ATOM 602 C C . ALA A 1 76 ? 14.323 5.642 -10.701 1.00 90.62 76 ALA A C 1
ATOM 604 O O . ALA A 1 76 ? 14.120 6.842 -10.523 1.00 90.62 76 ALA A O 1
ATOM 605 N N . ILE A 1 77 ? 14.716 5.143 -11.879 1.00 89.00 77 ILE A N 1
ATOM 606 C CA . ILE A 1 77 ? 15.012 5.957 -13.068 1.00 89.00 77 ILE A CA 1
ATOM 607 C C . ILE A 1 77 ? 13.773 6.757 -13.486 1.00 89.00 77 ILE A C 1
ATOM 609 O O . ILE A 1 77 ? 13.849 7.973 -13.666 1.00 89.00 77 ILE A O 1
ATOM 613 N N . TRP A 1 78 ? 12.614 6.096 -13.599 1.00 89.88 78 TRP A N 1
ATOM 614 C CA . TRP A 1 78 ? 11.372 6.777 -13.966 1.00 89.88 78 TRP A CA 1
ATOM 615 C C . TRP A 1 78 ? 10.917 7.765 -12.904 1.00 89.88 78 TRP A C 1
ATOM 617 O O . TRP A 1 78 ? 10.515 8.861 -13.267 1.00 89.88 78 TRP A O 1
ATOM 627 N N . ILE A 1 79 ? 11.010 7.437 -11.615 1.00 91.94 79 ILE A N 1
ATOM 628 C CA . ILE A 1 79 ? 10.644 8.375 -10.547 1.00 91.94 79 ILE A CA 1
ATOM 629 C C . ILE A 1 79 ? 11.464 9.666 -10.659 1.00 91.94 79 ILE A C 1
ATOM 631 O O . ILE A 1 79 ? 10.884 10.751 -10.657 1.00 91.94 79 ILE A O 1
ATOM 635 N N . GLN A 1 80 ? 12.787 9.568 -10.818 1.00 88.25 80 GLN A N 1
ATOM 636 C CA . GLN A 1 80 ? 13.636 10.754 -10.977 1.00 88.25 80 GLN A CA 1
ATOM 637 C C . GLN A 1 80 ? 13.276 11.536 -12.245 1.00 88.25 80 GLN A C 1
ATOM 639 O O . GLN A 1 80 ? 13.115 12.756 -12.205 1.00 88.25 80 GLN A O 1
ATOM 644 N N . TYR A 1 81 ? 13.076 10.834 -13.362 1.00 87.56 81 TYR A N 1
ATOM 645 C CA . TYR A 1 81 ? 12.678 11.458 -14.619 1.00 87.56 81 TYR A CA 1
ATOM 646 C C . TYR A 1 81 ? 11.332 12.197 -14.509 1.00 87.56 81 TYR A C 1
ATOM 648 O O . TYR A 1 81 ? 11.225 13.351 -14.930 1.00 87.56 81 TYR A O 1
ATOM 656 N N . LEU A 1 82 ? 10.311 11.572 -13.915 1.00 89.62 82 LEU A N 1
ATOM 657 C CA . LEU A 1 82 ? 8.972 12.144 -13.747 1.00 89.62 82 LEU A CA 1
ATOM 658 C C . LEU A 1 82 ? 9.005 13.395 -12.863 1.00 89.62 82 LEU A C 1
ATOM 660 O O . LEU A 1 82 ? 8.394 14.403 -13.218 1.00 89.62 82 LEU A O 1
ATOM 664 N N . LEU A 1 83 ? 9.769 13.352 -11.765 1.00 88.19 83 LEU A N 1
ATOM 665 C CA . LEU A 1 83 ? 9.927 14.480 -10.843 1.00 88.19 83 LEU A CA 1
ATOM 666 C C . LEU A 1 83 ? 10.568 15.710 -11.501 1.00 88.19 83 LEU A C 1
ATOM 668 O O . LEU A 1 83 ? 10.223 16.833 -11.143 1.00 88.19 83 LEU A O 1
ATOM 672 N N . ILE A 1 84 ? 11.476 15.515 -12.461 1.00 87.19 84 ILE A N 1
ATOM 673 C CA . ILE A 1 84 ? 12.134 16.615 -13.186 1.00 87.19 84 ILE A CA 1
ATOM 674 C C . ILE A 1 84 ? 11.282 17.097 -14.372 1.00 87.19 84 ILE A C 1
ATOM 676 O O . ILE A 1 84 ? 11.353 18.263 -14.753 1.00 87.19 84 ILE A O 1
ATOM 680 N N . THR A 1 85 ? 10.470 16.217 -14.965 1.00 86.06 85 THR A N 1
ATOM 681 C CA . THR A 1 85 ? 9.747 16.510 -16.213 1.00 86.06 85 THR A CA 1
ATOM 682 C C . THR A 1 85 ? 8.523 17.395 -16.003 1.00 86.06 85 THR A C 1
ATOM 684 O O . THR A 1 85 ? 8.352 18.389 -16.708 1.00 86.06 85 THR A O 1
ATOM 687 N N . SER A 1 86 ? 7.625 17.034 -15.083 1.00 81.44 86 SER A N 1
ATOM 688 C CA . SER A 1 86 ? 6.419 17.826 -14.831 1.00 81.44 86 SER A CA 1
ATOM 689 C C . SER A 1 86 ? 5.787 17.468 -13.500 1.00 81.44 86 SER A C 1
ATOM 691 O O . SER A 1 86 ? 5.564 16.294 -13.211 1.00 81.44 86 SER A O 1
ATOM 693 N N . PHE A 1 87 ? 5.369 18.493 -12.754 1.00 76.31 87 PHE A N 1
ATOM 694 C CA . PHE A 1 87 ? 4.579 18.291 -11.546 1.00 76.31 87 PHE A CA 1
ATOM 695 C C . PHE A 1 87 ? 3.297 17.508 -11.841 1.00 76.31 87 PHE A C 1
ATOM 697 O O . PHE A 1 87 ? 2.948 16.649 -11.056 1.00 76.31 87 PHE A O 1
ATOM 704 N N . SER A 1 88 ? 2.657 17.687 -13.004 1.00 77.75 88 SER A N 1
ATOM 705 C CA . SER A 1 88 ? 1.419 16.971 -13.376 1.00 77.75 88 SER A CA 1
ATOM 706 C C . SER A 1 88 ? 1.535 15.440 -13.417 1.00 77.75 88 SER A C 1
ATOM 708 O O . SER A 1 88 ? 0.517 14.758 -13.435 1.00 77.75 88 SER A O 1
ATOM 710 N N . LEU A 1 89 ? 2.754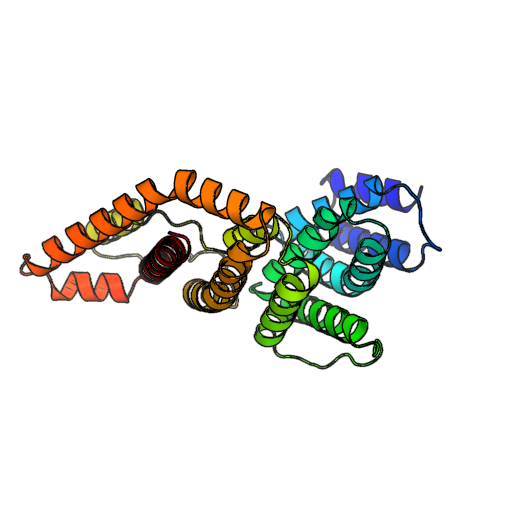 14.894 -13.407 1.00 84.38 89 LEU A N 1
ATOM 711 C CA . LEU A 1 89 ? 3.028 13.458 -13.442 1.00 84.38 89 LEU A CA 1
ATOM 712 C C . LEU A 1 89 ? 3.299 12.862 -12.053 1.00 84.38 89 LEU A C 1
ATOM 714 O O . LEU A 1 89 ? 3.634 11.681 -11.950 1.00 84.38 89 LEU A O 1
ATOM 718 N N . PHE A 1 90 ? 3.142 13.650 -10.982 1.00 87.12 90 PHE A N 1
ATOM 719 C CA . PHE A 1 90 ? 3.394 13.199 -9.611 1.00 87.12 90 PHE A CA 1
ATOM 720 C C . PHE A 1 90 ? 2.576 11.946 -9.253 1.00 87.12 90 PHE A C 1
ATOM 722 O O . PHE A 1 90 ? 3.057 11.103 -8.498 1.00 87.12 90 PHE A O 1
ATOM 729 N N . PHE A 1 91 ? 1.371 11.787 -9.818 1.00 89.06 91 PHE A N 1
ATOM 730 C CA . PHE A 1 91 ? 0.511 10.634 -9.557 1.00 89.06 91 PHE A CA 1
ATOM 731 C C . PHE A 1 91 ? 1.184 9.318 -9.967 1.00 89.06 91 PHE A C 1
ATOM 733 O O . PHE A 1 91 ? 1.086 8.337 -9.238 1.00 89.06 91 PHE A O 1
ATOM 740 N N . LEU A 1 92 ? 1.934 9.287 -11.077 1.00 91.94 92 LEU A N 1
ATOM 741 C CA . LEU A 1 92 ? 2.688 8.097 -11.491 1.00 91.94 92 LEU A CA 1
ATOM 742 C C . LEU A 1 92 ? 3.817 7.787 -10.506 1.00 91.94 92 LEU A C 1
ATOM 744 O O . LEU A 1 92 ? 4.022 6.628 -10.151 1.00 91.94 92 LEU A O 1
ATOM 748 N N . THR A 1 93 ? 4.514 8.818 -10.024 1.00 93.44 93 THR A N 1
ATOM 749 C CA . THR A 1 93 ? 5.544 8.670 -8.988 1.00 93.44 93 THR A CA 1
ATOM 750 C C . THR A 1 93 ? 4.954 8.099 -7.700 1.00 93.44 93 THR A C 1
ATOM 752 O O . THR A 1 93 ? 5.489 7.139 -7.150 1.00 93.44 93 THR A O 1
ATOM 755 N N . LEU A 1 94 ? 3.831 8.653 -7.238 1.00 94.81 94 LEU A N 1
ATOM 756 C CA . LEU A 1 94 ? 3.143 8.206 -6.028 1.00 94.81 94 LEU A CA 1
ATOM 757 C C . LEU A 1 94 ? 2.689 6.745 -6.147 1.00 94.81 94 LEU A C 1
ATOM 759 O O . LEU A 1 94 ? 2.924 5.952 -5.237 1.00 94.81 94 LEU A O 1
ATOM 763 N N . ARG A 1 95 ? 2.115 6.369 -7.295 1.00 95.44 95 ARG A N 1
ATOM 764 C CA . ARG A 1 95 ? 1.709 4.991 -7.606 1.00 95.44 95 ARG A CA 1
ATOM 765 C C . ARG A 1 95 ? 2.892 4.025 -7.562 1.00 95.44 95 ARG A C 1
ATOM 767 O O . ARG A 1 95 ? 2.832 3.025 -6.857 1.00 95.44 95 ARG A O 1
ATOM 774 N N . LEU A 1 96 ? 4.009 4.356 -8.214 1.00 96.12 96 LEU A N 1
ATOM 775 C CA . LEU A 1 96 ? 5.227 3.534 -8.178 1.00 96.12 96 LEU A CA 1
ATOM 776 C C . LEU A 1 96 ? 5.762 3.320 -6.757 1.00 96.12 96 LEU A C 1
ATOM 778 O O . LEU A 1 96 ? 6.171 2.210 -6.412 1.00 96.12 96 LEU A O 1
ATOM 782 N N . ILE A 1 97 ? 5.738 4.361 -5.922 1.00 96.06 97 ILE A N 1
ATOM 783 C CA . ILE A 1 97 ? 6.178 4.246 -4.529 1.00 96.06 97 ILE A CA 1
ATOM 784 C C . ILE A 1 97 ? 5.199 3.397 -3.713 1.00 96.06 97 ILE A C 1
ATOM 786 O O . ILE A 1 97 ? 5.647 2.548 -2.944 1.00 96.06 97 ILE A O 1
ATOM 790 N N . ASN A 1 98 ? 3.888 3.560 -3.908 1.00 95.44 98 ASN A N 1
ATOM 791 C CA . ASN A 1 98 ? 2.876 2.736 -3.244 1.00 95.44 98 ASN A CA 1
ATOM 792 C C . ASN A 1 98 ? 3.040 1.251 -3.564 1.00 95.44 98 ASN A C 1
ATOM 794 O O . ASN A 1 98 ? 2.995 0.433 -2.650 1.00 95.44 98 ASN A O 1
ATOM 798 N N . ILE A 1 99 ? 3.309 0.905 -4.826 1.00 96.94 99 ILE A N 1
ATOM 799 C CA . ILE A 1 99 ? 3.622 -0.474 -5.223 1.00 96.94 99 ILE A CA 1
ATOM 800 C C . ILE A 1 99 ? 4.831 -0.986 -4.424 1.00 96.94 99 ILE A C 1
ATOM 802 O O . ILE A 1 99 ? 4.790 -2.087 -3.880 1.00 96.94 99 ILE A O 1
ATOM 806 N N . GLY A 1 100 ? 5.888 -0.176 -4.301 1.00 96.38 100 GLY A N 1
ATOM 807 C CA . GLY A 1 100 ? 7.064 -0.512 -3.495 1.00 96.38 100 GLY A CA 1
ATOM 808 C C . GLY A 1 100 ? 6.745 -0.725 -2.011 1.00 96.38 100 GLY A C 1
ATOM 809 O O . GLY A 1 100 ? 7.206 -1.703 -1.426 1.00 96.38 100 GLY A O 1
ATOM 810 N N . LEU A 1 101 ? 5.925 0.145 -1.410 1.00 95.00 101 LEU A N 1
AT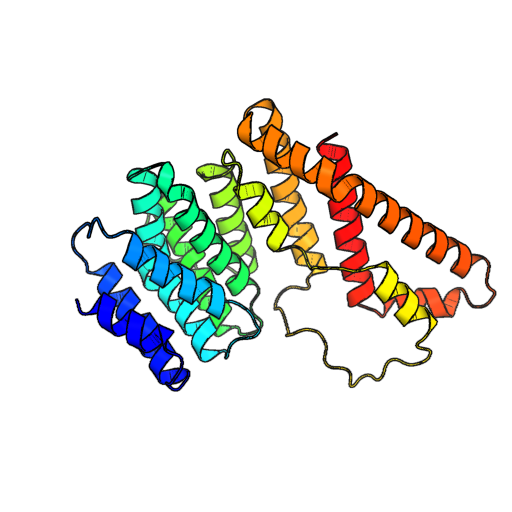OM 811 C CA . LEU A 1 101 ? 5.472 0.021 -0.019 1.00 95.00 101 LEU A CA 1
ATOM 812 C C . LEU A 1 101 ? 4.661 -1.260 0.212 1.00 95.00 101 LEU A C 1
ATOM 814 O O . LEU A 1 101 ? 4.861 -1.926 1.228 1.00 95.00 101 LEU A O 1
ATOM 818 N N . SER A 1 102 ? 3.782 -1.633 -0.722 1.00 93.50 102 SER A N 1
ATOM 819 C CA . SER A 1 102 ? 3.018 -2.883 -0.639 1.00 93.50 102 SER A CA 1
ATOM 820 C C . SER A 1 102 ? 3.933 -4.108 -0.730 1.00 93.50 102 SER A C 1
ATOM 822 O O . SER A 1 102 ? 3.839 -5.009 0.097 1.00 93.50 102 SER A O 1
ATOM 824 N N . LEU A 1 103 ? 4.879 -4.124 -1.674 1.00 95.44 103 LEU A N 1
ATOM 825 C CA . LEU A 1 103 ? 5.787 -5.263 -1.879 1.00 95.44 103 LEU A CA 1
ATOM 826 C C . LEU A 1 103 ? 6.834 -5.424 -0.768 1.00 95.44 103 LEU A C 1
ATOM 828 O O . LEU A 1 103 ? 7.339 -6.519 -0.541 1.00 95.44 103 LEU A O 1
ATOM 832 N N . LEU A 1 104 ? 7.173 -4.357 -0.045 1.00 94.25 104 LEU A N 1
ATOM 833 C CA . LEU A 1 104 ? 8.032 -4.446 1.142 1.00 94.25 104 LEU A CA 1
ATOM 834 C C . LEU A 1 104 ? 7.350 -5.152 2.323 1.00 94.25 104 LEU A C 1
ATOM 836 O O . LEU A 1 104 ? 8.040 -5.623 3.230 1.00 94.25 104 LEU A O 1
ATOM 840 N N . GLN A 1 105 ? 6.020 -5.238 2.302 1.00 91.38 105 GLN A N 1
ATOM 841 C CA . GLN A 1 105 ? 5.207 -5.928 3.302 1.00 91.38 105 GLN A CA 1
ATOM 842 C C . GLN A 1 105 ? 4.836 -7.358 2.875 1.00 91.38 105 GLN A C 1
ATOM 844 O O . GLN A 1 105 ? 4.236 -8.094 3.651 1.00 91.38 105 GLN A O 1
ATOM 849 N N . ASP A 1 106 ? 5.218 -7.774 1.671 1.00 92.88 106 ASP A N 1
ATOM 850 C CA . ASP A 1 106 ? 4.897 -9.077 1.087 1.00 92.88 106 ASP A CA 1
ATOM 851 C C . ASP A 1 106 ? 5.350 -10.266 1.963 1.00 92.88 106 ASP A C 1
ATOM 853 O O . ASP A 1 106 ? 6.414 -10.182 2.570 1.00 92.88 106 ASP A O 1
ATOM 857 N N . GLU A 1 107 ? 4.595 -11.373 2.043 1.00 88.25 107 GLU A N 1
ATOM 858 C CA . GLU A 1 107 ? 5.005 -12.612 2.751 1.00 88.25 107 GLU A CA 1
ATOM 859 C C . GLU A 1 107 ? 6.282 -13.244 2.201 1.00 88.25 107 GLU A C 1
ATOM 861 O O . GLU A 1 107 ? 7.079 -13.793 2.973 1.00 88.25 107 GLU A O 1
ATOM 866 N N . ASP A 1 108 ? 6.501 -13.168 0.892 1.00 91.38 108 ASP A N 1
ATOM 867 C CA . ASP A 1 108 ? 7.624 -13.816 0.245 1.00 91.38 108 ASP A CA 1
ATOM 868 C C . ASP A 1 108 ? 8.897 -12.978 0.400 1.00 91.38 108 ASP A C 1
ATOM 870 O O . ASP A 1 108 ? 8.962 -11.773 0.126 1.00 91.38 108 ASP A O 1
ATOM 874 N N . GLN A 1 109 ? 9.955 -13.639 0.864 1.00 91.62 109 GLN A N 1
ATOM 875 C CA . GLN A 1 109 ? 11.223 -12.973 1.114 1.00 91.62 109 GLN A CA 1
ATOM 876 C C . GLN A 1 109 ? 11.874 -12.489 -0.183 1.00 91.62 109 GLN A C 1
ATOM 878 O O . GLN A 1 109 ? 12.499 -11.426 -0.173 1.00 91.62 109 GLN A O 1
ATOM 883 N N . ALA A 1 110 ? 11.754 -13.223 -1.290 1.00 93.50 110 ALA A N 1
ATOM 884 C CA . ALA A 1 110 ? 12.359 -12.814 -2.551 1.00 93.50 110 ALA A CA 1
ATOM 885 C C . ALA A 1 110 ? 11.683 -11.552 -3.107 1.00 93.50 110 ALA A C 1
ATOM 887 O O . ALA A 1 110 ? 12.388 -10.647 -3.561 1.00 93.50 110 ALA A O 1
ATOM 888 N N . VAL A 1 111 ? 10.354 -11.440 -2.999 1.00 95.69 111 VAL A N 1
ATOM 889 C CA . VAL A 1 111 ? 9.604 -10.221 -3.342 1.00 95.69 111 VAL A CA 1
ATOM 890 C C . VAL A 1 111 ? 10.100 -9.034 -2.514 1.00 95.69 111 VAL A C 1
ATOM 892 O O . VAL A 1 111 ? 10.506 -8.011 -3.078 1.00 95.69 111 VAL A O 1
ATOM 895 N N . ARG A 1 112 ? 10.166 -9.184 -1.183 1.00 93.94 112 ARG A N 1
ATOM 896 C CA . ARG A 1 112 ? 10.646 -8.114 -0.291 1.00 93.94 112 ARG A CA 1
ATOM 897 C C . ARG A 1 112 ? 12.073 -7.685 -0.594 1.00 93.94 112 ARG A C 1
ATOM 899 O O . ARG A 1 112 ? 12.376 -6.495 -0.556 1.00 93.94 112 ARG A O 1
ATOM 906 N N . MET A 1 113 ? 12.963 -8.632 -0.882 1.00 92.25 113 MET A N 1
ATOM 907 C CA . MET A 1 113 ? 14.364 -8.334 -1.189 1.00 92.25 113 MET A CA 1
ATOM 908 C C . MET A 1 113 ? 14.502 -7.513 -2.474 1.00 92.25 113 MET A C 1
ATOM 910 O O . MET A 1 113 ? 15.317 -6.591 -2.530 1.00 92.25 113 MET A O 1
ATOM 914 N N . GLU A 1 114 ? 13.696 -7.801 -3.495 1.00 95.06 114 GLU A N 1
ATOM 915 C CA . GLU A 1 114 ? 13.678 -7.024 -4.735 1.00 95.06 114 GLU A CA 1
ATOM 916 C C . GLU A 1 114 ? 13.088 -5.618 -4.520 1.00 95.06 114 GLU A C 1
ATOM 918 O O . GLU A 1 114 ? 13.672 -4.636 -4.986 1.00 95.06 114 GLU A O 1
ATOM 923 N N . ALA A 1 115 ? 12.005 -5.495 -3.745 1.00 95.81 115 ALA A N 1
ATOM 924 C CA . ALA A 1 115 ? 11.409 -4.203 -3.388 1.00 95.81 115 ALA A CA 1
ATOM 925 C C . ALA A 1 115 ? 12.340 -3.346 -2.507 1.00 95.81 115 ALA A C 1
ATOM 927 O O . ALA A 1 115 ? 12.439 -2.130 -2.680 1.00 95.81 115 ALA A O 1
ATOM 928 N N . MET A 1 116 ? 13.098 -3.977 -1.609 1.00 93.62 116 MET A N 1
ATOM 929 C CA . MET A 1 116 ? 14.127 -3.315 -0.805 1.00 93.62 116 MET A CA 1
ATOM 930 C C . MET A 1 116 ? 15.254 -2.761 -1.672 1.00 93.62 116 MET A C 1
ATOM 932 O O . MET A 1 116 ? 15.655 -1.611 -1.491 1.00 93.62 116 MET A O 1
ATOM 936 N N . ARG A 1 117 ? 15.733 -3.530 -2.657 1.00 92.44 117 ARG A N 1
ATOM 937 C CA . ARG A 1 117 ? 16.740 -3.043 -3.611 1.00 92.44 117 ARG A CA 1
ATOM 938 C C . ARG A 1 117 ? 16.228 -1.828 -4.384 1.00 92.44 117 ARG A C 1
ATOM 940 O O . ARG A 1 117 ? 16.989 -0.889 -4.581 1.00 92.44 117 ARG A O 1
ATOM 947 N N . PHE A 1 118 ? 14.950 -1.811 -4.769 1.00 94.38 118 PHE A N 1
ATOM 948 C CA . PHE A 1 118 ? 14.317 -0.618 -5.341 1.00 94.38 118 PHE A CA 1
ATOM 949 C C . PHE A 1 118 ? 14.367 0.584 -4.380 1.00 94.38 118 PHE A C 1
ATOM 951 O O . PHE A 1 118 ? 14.812 1.657 -4.786 1.00 94.38 118 PHE A O 1
ATOM 958 N N . ALA A 1 119 ? 13.982 0.413 -3.111 1.00 94.25 119 ALA A N 1
ATOM 959 C CA . ALA A 1 119 ? 14.037 1.490 -2.118 1.00 94.25 119 ALA A CA 1
ATOM 960 C C . ALA A 1 119 ? 15.467 2.023 -1.905 1.00 94.25 119 ALA A C 1
ATOM 962 O O . ALA A 1 119 ? 15.671 3.237 -1.831 1.00 94.25 119 ALA A O 1
ATOM 963 N N . SER A 1 120 ? 16.466 1.131 -1.870 1.00 90.00 120 SER A N 1
ATOM 964 C CA . SER A 1 120 ? 17.881 1.512 -1.792 1.00 90.00 120 SER A CA 1
ATOM 965 C C . SER A 1 120 ? 18.323 2.303 -3.021 1.00 90.00 120 SER A C 1
ATOM 967 O O . SER A 1 120 ? 18.972 3.331 -2.861 1.00 90.00 120 SER A O 1
ATOM 969 N N . LEU A 1 121 ? 17.965 1.858 -4.231 1.00 89.62 121 LEU A N 1
ATOM 970 C CA . LEU A 1 121 ? 18.301 2.561 -5.473 1.00 89.62 121 LEU A CA 1
ATOM 971 C C . LEU A 1 121 ? 17.676 3.957 -5.507 1.00 89.62 121 LEU A C 1
ATOM 973 O O . LEU A 1 121 ? 18.352 4.927 -5.830 1.00 89.62 121 LEU A O 1
ATOM 977 N N . LEU A 1 122 ? 16.408 4.088 -5.111 1.00 89.50 122 LEU A N 1
ATOM 978 C CA . LEU A 1 122 ? 15.735 5.384 -5.079 1.00 89.50 122 LEU A CA 1
ATOM 979 C C . LEU A 1 122 ? 16.404 6.357 -4.092 1.00 89.50 122 LEU A C 1
ATOM 981 O O . LEU A 1 122 ? 16.548 7.547 -4.389 1.00 89.50 122 LEU A O 1
ATOM 985 N N . GLN A 1 123 ? 16.848 5.862 -2.934 1.00 86.00 123 GLN A N 1
ATOM 986 C CA . GLN A 1 123 ? 17.596 6.662 -1.965 1.00 86.00 123 GLN A CA 1
ATOM 987 C C . GLN A 1 123 ? 18.991 7.044 -2.484 1.00 86.00 123 GLN A C 1
ATOM 989 O O . GLN A 1 123 ? 19.398 8.196 -2.330 1.00 86.00 123 GLN A O 1
ATOM 994 N N . ALA A 1 124 ? 19.705 6.101 -3.096 1.00 81.31 124 ALA A N 1
ATOM 995 C CA . ALA A 1 124 ? 21.029 6.286 -3.684 1.00 81.31 124 ALA A CA 1
ATOM 996 C C . ALA A 1 124 ? 21.018 7.358 -4.791 1.00 81.31 124 ALA A C 1
ATOM 998 O O . ALA A 1 124 ? 21.782 8.323 -4.732 1.00 81.31 124 ALA A O 1
ATOM 999 N N . GLU A 1 125 ? 20.064 7.259 -5.719 1.00 76.12 125 GLU A N 1
ATOM 1000 C CA . GLU A 1 125 ? 19.786 8.259 -6.761 1.00 76.12 125 GLU A CA 1
ATOM 1001 C C . GLU A 1 125 ? 19.491 9.639 -6.156 1.00 76.12 125 GLU A C 1
ATOM 1003 O O . GLU A 1 125 ? 20.054 10.652 -6.566 1.00 76.12 125 GLU A O 1
ATOM 1008 N N . SER A 1 126 ? 18.676 9.688 -5.098 1.00 73.56 126 SER A N 1
ATOM 1009 C CA . SER A 1 126 ? 18.340 10.947 -4.414 1.00 73.56 126 SER A CA 1
ATOM 1010 C C . SER A 1 126 ? 19.534 11.615 -3.727 1.00 73.56 126 SER A C 1
ATOM 1012 O O . SER A 1 126 ? 19.501 12.822 -3.487 1.00 73.56 126 SER A O 1
ATOM 1014 N N . ARG A 1 127 ? 20.570 10.841 -3.385 1.00 72.19 127 ARG A N 1
ATOM 1015 C CA . ARG A 1 127 ? 21.818 11.313 -2.767 1.00 72.19 127 ARG A CA 1
ATOM 1016 C C . ARG A 1 127 ? 22.931 11.574 -3.787 1.00 72.19 127 ARG A C 1
ATOM 1018 O O . ARG A 1 127 ? 23.999 12.023 -3.386 1.00 72.19 127 ARG A O 1
ATOM 1025 N N . GLY A 1 128 ? 22.692 11.309 -5.073 1.00 68.44 128 GLY A N 1
ATOM 1026 C CA . GLY A 1 128 ? 23.690 11.453 -6.134 1.00 68.44 128 GLY A CA 1
ATOM 1027 C C . GLY A 1 128 ? 24.750 10.345 -6.168 1.00 68.44 128 GLY A C 1
ATOM 1028 O O . GLY A 1 128 ? 25.771 10.527 -6.823 1.00 68.44 128 GLY A O 1
ATOM 1029 N N . ASN A 1 129 ? 24.512 9.209 -5.500 1.00 66.44 129 ASN A N 1
ATOM 1030 C CA . ASN A 1 129 ? 25.434 8.068 -5.429 1.00 66.44 129 ASN A CA 1
ATOM 1031 C C . ASN A 1 129 ? 24.767 6.782 -5.961 1.00 66.44 129 ASN A C 1
ATOM 1033 O O . ASN A 1 129 ? 24.498 5.875 -5.177 1.00 66.44 129 ASN A O 1
ATOM 1037 N N . PRO A 1 130 ? 24.489 6.668 -7.273 1.00 59.66 130 PRO A N 1
ATOM 1038 C CA . PRO A 1 130 ? 23.672 5.585 -7.839 1.00 59.66 130 PRO A CA 1
ATOM 1039 C C . PRO A 1 130 ? 24.297 4.180 -7.728 1.00 59.66 130 PRO A C 1
ATOM 1041 O O . PRO A 1 130 ? 23.596 3.183 -7.883 1.00 59.66 130 PRO A O 1
ATOM 1044 N N . GLU A 1 131 ? 25.599 4.076 -7.444 1.00 56.44 131 GLU A N 1
ATOM 1045 C CA . GLU A 1 131 ? 26.319 2.795 -7.355 1.00 56.44 131 GLU A CA 1
ATOM 1046 C C . GLU A 1 131 ? 26.210 2.112 -5.978 1.00 56.44 131 GLU A C 1
ATOM 1048 O O . GLU A 1 131 ? 26.585 0.948 -5.826 1.00 56.44 131 GLU A O 1
ATOM 1053 N N . GLU A 1 132 ? 25.670 2.795 -4.965 1.00 57.28 132 GLU A N 1
ATOM 1054 C CA . GLU A 1 132 ? 25.616 2.280 -3.596 1.00 57.28 132 GLU A CA 1
ATOM 1055 C C . GLU A 1 132 ? 24.290 1.546 -3.323 1.00 57.28 132 GLU A C 1
ATOM 1057 O O . GLU A 1 132 ? 23.349 2.078 -2.731 1.00 57.28 132 GLU A O 1
ATOM 1062 N N . ILE A 1 133 ? 24.199 0.283 -3.755 1.00 59.00 133 ILE A N 1
ATOM 1063 C CA . ILE A 1 133 ? 23.138 -0.617 -3.278 1.00 59.00 133 ILE A CA 1
ATOM 1064 C C . ILE A 1 133 ? 23.531 -1.089 -1.879 1.00 59.00 133 ILE A C 1
ATOM 1066 O O . ILE A 1 133 ? 24.278 -2.057 -1.715 1.00 59.00 133 ILE A O 1
ATOM 1070 N N . ILE A 1 134 ? 23.013 -0.418 -0.857 1.00 62.06 134 ILE A N 1
ATOM 1071 C CA . ILE A 1 134 ? 23.183 -0.858 0.523 1.00 62.06 134 ILE A CA 1
ATOM 1072 C C . ILE A 1 134 ? 22.202 -2.013 0.744 1.00 62.06 134 ILE A C 1
ATOM 1074 O O . ILE A 1 134 ? 21.008 -1.902 0.461 1.00 62.06 134 ILE A O 1
ATOM 1078 N N . GLN A 1 135 ? 22.690 -3.149 1.247 1.00 59.94 135 GLN A N 1
ATOM 1079 C CA . GLN A 1 135 ? 21.795 -4.192 1.742 1.00 59.94 135 GLN A CA 1
ATOM 1080 C C . GLN A 1 135 ? 21.137 -3.684 3.019 1.00 59.94 135 GLN A C 1
ATOM 1082 O O . GLN A 1 135 ? 21.707 -3.718 4.107 1.00 59.94 135 GLN A O 1
ATOM 1087 N N . ILE A 1 136 ? 19.940 -3.153 2.847 1.00 65.75 136 ILE A N 1
ATOM 1088 C CA . ILE A 1 136 ? 19.139 -2.574 3.906 1.00 65.75 136 ILE A CA 1
ATOM 1089 C C . ILE A 1 136 ? 18.123 -3.633 4.372 1.00 65.75 136 ILE A C 1
ATOM 1091 O O . ILE A 1 136 ? 17.640 -4.441 3.583 1.00 65.75 136 ILE A O 1
ATOM 1095 N N . HIS A 1 137 ? 17.791 -3.667 5.665 1.00 75.44 137 HIS A N 1
ATOM 1096 C CA . HIS A 1 137 ? 16.689 -4.501 6.165 1.00 75.44 137 HIS A CA 1
ATOM 1097 C C . HIS A 1 137 ? 15.344 -4.009 5.592 1.00 75.44 137 HIS A C 1
ATOM 1099 O O . HIS A 1 137 ? 15.154 -2.804 5.452 1.00 75.44 137 HIS A O 1
ATOM 1105 N N . SER A 1 138 ? 14.377 -4.886 5.302 1.00 73.25 138 SER A N 1
ATOM 1106 C CA . SER A 1 138 ? 13.099 -4.504 4.657 1.00 73.25 138 SER A CA 1
ATOM 1107 C C . SER A 1 138 ? 12.372 -3.340 5.351 1.00 73.25 138 SER A C 1
ATOM 1109 O O . SER A 1 138 ? 11.923 -2.417 4.677 1.00 73.25 138 SER A O 1
ATOM 1111 N N . ASN A 1 139 ? 12.354 -3.310 6.689 1.00 81.44 139 ASN A N 1
ATOM 1112 C CA . ASN A 1 139 ? 11.769 -2.200 7.462 1.00 81.44 139 ASN A CA 1
ATOM 1113 C C . ASN A 1 139 ? 12.455 -0.855 7.190 1.00 81.44 139 ASN A C 1
ATOM 1115 O O . ASN A 1 139 ? 11.797 0.174 7.092 1.00 81.44 139 ASN A O 1
ATOM 1119 N N . ARG A 1 140 ? 13.776 -0.858 7.003 1.00 85.94 140 ARG A N 1
ATOM 1120 C CA . ARG A 1 140 ? 14.506 0.355 6.634 1.00 85.94 140 ARG A CA 1
ATOM 1121 C C . ARG A 1 140 ? 14.235 0.737 5.173 1.00 85.94 140 ARG A C 1
ATOM 1123 O O . ARG A 1 140 ? 14.238 1.915 4.853 1.00 85.94 140 ARG A O 1
ATOM 1130 N N . GLY A 1 141 ? 13.902 -0.223 4.305 1.00 90.12 141 GLY A N 1
ATOM 1131 C CA . GLY A 1 141 ? 13.331 0.060 2.983 1.00 90.12 141 GLY A CA 1
ATOM 1132 C C . GLY A 1 141 ? 12.003 0.826 3.061 1.00 90.12 141 GLY A C 1
ATOM 1133 O O . GLY A 1 141 ? 11.829 1.801 2.331 1.00 90.12 141 GLY A O 1
ATOM 1134 N N . LEU A 1 142 ? 11.103 0.439 3.977 1.00 91.44 142 LEU A N 1
ATOM 1135 C CA . LEU A 1 142 ? 9.842 1.158 4.221 1.00 91.44 142 LEU A CA 1
ATOM 1136 C C . LEU A 1 142 ? 10.110 2.586 4.706 1.00 91.44 142 LEU A C 1
ATOM 1138 O O . LEU A 1 142 ? 9.550 3.527 4.150 1.00 91.44 142 LEU A O 1
ATOM 1142 N N . GLU A 1 143 ? 11.008 2.750 5.683 1.00 91.06 143 GLU A N 1
ATOM 1143 C CA . GLU A 1 143 ? 11.462 4.070 6.145 1.00 91.06 143 GLU A CA 1
ATOM 1144 C C . GLU A 1 143 ? 11.972 4.924 4.985 1.00 91.06 143 GLU A C 1
ATOM 1146 O O . GLU A 1 143 ? 11.514 6.048 4.822 1.00 91.06 143 GLU A O 1
ATOM 1151 N N . CYS A 1 144 ? 12.851 4.390 4.132 1.00 91.06 144 CYS A N 1
ATOM 1152 C CA . CYS A 1 144 ? 13.400 5.135 3.001 1.00 91.06 144 CYS A CA 1
ATOM 1153 C C . CYS A 1 144 ? 12.315 5.621 2.027 1.00 91.06 144 CYS A C 1
ATOM 1155 O O . CYS A 1 144 ? 12.381 6.761 1.567 1.00 91.06 144 CYS A O 1
ATOM 1157 N N . LEU A 1 145 ? 11.322 4.783 1.706 1.00 94.62 145 LEU A N 1
ATOM 1158 C CA . LEU A 1 145 ? 10.232 5.175 0.806 1.00 94.62 145 LEU A CA 1
ATOM 1159 C C . LEU A 1 145 ? 9.296 6.208 1.445 1.00 94.62 145 LEU A C 1
ATOM 1161 O O . LEU A 1 145 ? 8.902 7.164 0.778 1.00 94.62 145 LEU A O 1
ATOM 1165 N N . LEU A 1 146 ? 8.961 6.053 2.728 1.00 94.50 146 LEU A N 1
ATOM 1166 C CA . LEU A 1 146 ? 8.110 7.008 3.441 1.00 94.50 146 LEU A CA 1
ATOM 1167 C C . LEU A 1 146 ? 8.823 8.349 3.669 1.00 94.50 146 LEU A C 1
ATOM 1169 O O . LEU A 1 146 ? 8.227 9.402 3.449 1.00 94.50 146 LEU A O 1
ATOM 1173 N N . GLU A 1 147 ? 10.110 8.328 4.027 1.00 92.75 147 GLU A N 1
ATOM 1174 C CA . GLU A 1 147 ? 10.960 9.520 4.073 1.00 92.75 147 GLU A CA 1
ATOM 1175 C C . GLU A 1 147 ? 10.965 10.201 2.697 1.00 92.75 147 GLU A C 1
ATOM 1177 O O . GLU A 1 147 ? 10.723 11.405 2.607 1.00 92.75 147 GLU A O 1
ATOM 1182 N N . PHE A 1 148 ? 11.174 9.453 1.609 1.00 92.44 148 PHE A N 1
ATOM 1183 C CA . PHE A 1 148 ? 11.149 10.013 0.258 1.00 92.44 148 PHE A CA 1
ATOM 1184 C C . PHE A 1 148 ? 9.805 10.687 -0.064 1.00 92.44 148 PHE A C 1
ATOM 1186 O O . PHE A 1 148 ? 9.803 11.822 -0.547 1.00 92.44 148 PHE A O 1
ATOM 1193 N N . LEU A 1 149 ? 8.673 10.040 0.249 1.00 93.38 149 LEU A N 1
ATOM 1194 C CA . LEU A 1 149 ? 7.339 10.623 0.067 1.00 93.38 149 LEU A CA 1
ATOM 1195 C C . LEU A 1 149 ? 7.185 11.930 0.836 1.00 93.38 149 LEU A C 1
ATOM 1197 O O . LEU A 1 149 ? 6.790 12.929 0.244 1.00 93.38 149 LEU A O 1
ATOM 1201 N N . LEU A 1 150 ? 7.548 11.961 2.118 1.00 91.44 150 LEU A N 1
ATOM 1202 C CA . LEU A 1 150 ? 7.441 13.180 2.918 1.00 91.44 150 LEU A CA 1
ATOM 1203 C C . LEU A 1 150 ? 8.274 14.331 2.350 1.00 91.44 150 LEU A C 1
ATOM 1205 O O . LEU A 1 150 ? 7.814 15.475 2.357 1.00 91.44 150 LEU A O 1
ATOM 1209 N N . HIS A 1 151 ? 9.484 14.049 1.866 1.00 90.44 151 HIS A N 1
ATOM 1210 C CA . HIS A 1 151 ? 10.402 15.079 1.377 1.00 90.44 151 HIS A CA 1
ATOM 1211 C C . HIS A 1 151 ? 10.074 15.562 -0.039 1.00 90.44 151 HIS A C 1
ATOM 1213 O O . HIS A 1 151 ? 10.276 16.738 -0.330 1.00 90.44 151 HIS A O 1
ATOM 1219 N N . LYS A 1 152 ? 9.619 14.675 -0.931 1.00 90.06 152 LYS A N 1
ATOM 1220 C CA . LYS A 1 152 ? 9.420 14.992 -2.357 1.00 90.06 152 LYS A CA 1
ATOM 1221 C C . LYS A 1 152 ? 7.963 15.195 -2.752 1.00 90.06 152 LYS A C 1
ATOM 1223 O O . LYS A 1 152 ? 7.705 15.909 -3.712 1.00 90.06 152 LYS A O 1
ATOM 1228 N N . LEU A 1 153 ? 7.036 14.563 -2.039 1.00 90.06 153 LEU A N 1
ATOM 1229 C CA . LEU A 1 153 ? 5.610 14.519 -2.374 1.00 90.06 153 LEU A CA 1
ATOM 1230 C C . LEU A 1 153 ? 4.712 14.920 -1.193 1.00 90.06 153 LEU A C 1
ATOM 1232 O O . LEU A 1 153 ? 3.493 14.819 -1.288 1.00 90.06 153 LEU A O 1
ATOM 1236 N N . GLY A 1 154 ? 5.283 15.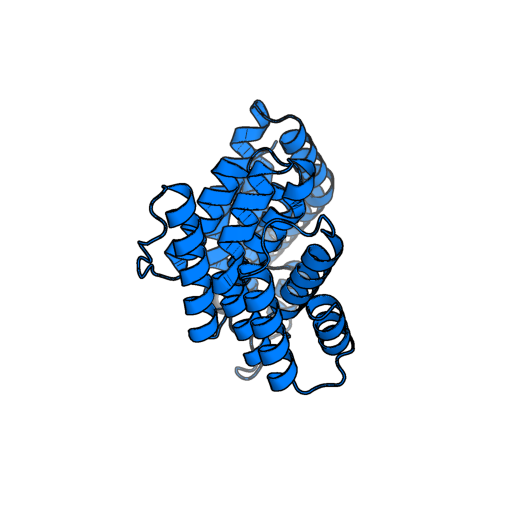392 -0.082 1.00 88.50 154 GLY A N 1
ATOM 1237 C CA . GLY A 1 154 ? 4.526 15.721 1.128 1.00 88.50 154 GLY A CA 1
ATOM 1238 C C . GLY A 1 154 ? 3.553 16.893 0.968 1.00 88.50 154 GLY A C 1
ATOM 1239 O O . GLY A 1 154 ? 2.643 17.027 1.772 1.00 88.50 154 GLY A O 1
ATOM 1240 N N . ASP A 1 155 ? 3.713 17.719 -0.065 1.00 87.69 155 ASP A N 1
ATOM 1241 C CA . ASP A 1 155 ? 2.824 18.859 -0.314 1.00 87.69 155 ASP A CA 1
ATOM 1242 C C . ASP A 1 155 ? 1.679 18.529 -1.291 1.00 87.69 155 ASP A C 1
ATOM 1244 O O . ASP A 1 155 ? 0.809 19.371 -1.516 1.00 87.69 155 ASP A O 1
ATOM 1248 N N . CYS A 1 156 ? 1.661 17.316 -1.860 1.00 88.12 156 CYS A N 1
ATOM 1249 C CA . CYS A 1 156 ? 0.623 16.854 -2.785 1.00 88.12 156 CYS A CA 1
ATOM 1250 C C . CYS A 1 156 ? -0.642 16.394 -2.033 1.00 88.12 156 CYS A C 1
ATOM 1252 O O . CYS A 1 156 ? -0.553 15.738 -0.993 1.00 88.12 156 CYS A O 1
ATOM 1254 N N . GLU A 1 157 ? -1.820 16.687 -2.594 1.00 88.19 157 GLU A N 1
ATOM 1255 C CA . GLU A 1 157 ? -3.139 16.388 -2.003 1.00 88.19 157 GLU A CA 1
ATOM 1256 C C . GLU A 1 157 ? -3.355 14.875 -1.809 1.00 88.19 157 GLU A C 1
ATOM 1258 O O . GLU A 1 157 ? -3.916 14.418 -0.810 1.00 88.19 157 GLU A O 1
ATOM 1263 N N . GLU A 1 158 ? -2.857 14.090 -2.758 1.00 90.75 158 GLU A N 1
ATOM 1264 C CA . GLU A 1 158 ? -3.078 12.655 -2.894 1.00 90.75 158 GLU A CA 1
ATOM 1265 C C . GLU A 1 158 ? -2.166 11.830 -1.987 1.00 90.75 158 GLU A C 1
ATOM 1267 O O . GLU A 1 158 ? -2.500 10.690 -1.666 1.00 90.75 158 GLU A O 1
ATOM 1272 N N . THR A 1 159 ? -1.033 12.387 -1.546 1.00 92.75 159 THR A N 1
ATOM 1273 C CA . THR A 1 159 ? -0.048 11.669 -0.721 1.00 92.75 159 THR A CA 1
ATOM 1274 C C . THR A 1 159 ? -0.669 11.193 0.586 1.00 92.75 159 THR A C 1
ATOM 1276 O O . THR A 1 159 ? -0.449 10.056 1.000 1.00 92.75 159 THR A O 1
ATOM 1279 N N . PHE A 1 160 ? -1.504 12.025 1.211 1.00 94.12 160 PHE A N 1
ATOM 1280 C CA . PHE A 1 160 ? -2.206 11.657 2.437 1.00 94.12 160 PHE A CA 1
ATOM 1281 C C . PHE A 1 160 ? -3.152 10.469 2.222 1.00 94.12 160 PHE A C 1
ATOM 1283 O O . PHE A 1 160 ? -3.074 9.471 2.940 1.00 94.12 160 PHE A O 1
ATOM 1290 N N . GLY A 1 161 ? -4.000 10.543 1.192 1.00 92.50 161 GLY A N 1
ATOM 1291 C CA . GLY A 1 161 ? -4.924 9.464 0.844 1.00 92.50 161 GLY A CA 1
ATOM 1292 C C . GLY A 1 161 ? -4.201 8.167 0.477 1.00 92.50 161 GLY A C 1
ATOM 1293 O O . GLY A 1 161 ? -4.597 7.098 0.932 1.00 92.50 161 GLY A O 1
ATOM 1294 N N . ALA A 1 162 ? -3.108 8.262 -0.282 1.00 92.38 162 ALA A N 1
ATOM 1295 C CA . ALA A 1 162 ? -2.260 7.132 -0.649 1.00 92.38 162 ALA A CA 1
ATOM 1296 C C . ALA A 1 162 ? -1.660 6.421 0.570 1.00 92.38 162 ALA A C 1
ATOM 1298 O O . ALA A 1 162 ? -1.709 5.197 0.648 1.00 92.38 162 ALA A O 1
ATOM 1299 N N . LEU A 1 163 ? -1.135 7.166 1.548 1.00 93.81 163 LEU A N 1
ATOM 1300 C CA . LEU A 1 163 ? -0.602 6.564 2.771 1.00 93.81 163 LEU A CA 1
ATOM 1301 C C . LEU A 1 163 ? -1.703 5.866 3.578 1.00 93.81 163 LEU A C 1
ATOM 1303 O O . LEU A 1 163 ? -1.508 4.743 4.039 1.00 93.81 163 LEU A O 1
ATOM 1307 N N . LEU A 1 164 ? -2.881 6.482 3.695 1.00 92.88 164 LEU A N 1
ATOM 1308 C CA . LEU A 1 164 ? -4.016 5.895 4.412 1.00 92.88 164 LEU A CA 1
ATOM 1309 C C . LEU A 1 164 ? -4.509 4.567 3.816 1.00 92.88 164 LEU A C 1
ATOM 1311 O O . LEU A 1 164 ? -5.064 3.759 4.559 1.00 92.88 164 LEU A O 1
ATOM 1315 N N . GLN A 1 165 ? -4.301 4.316 2.519 1.00 90.62 165 GLN A N 1
ATOM 1316 C CA . GLN A 1 165 ? -4.674 3.048 1.872 1.00 90.62 165 GLN A CA 1
ATOM 1317 C C . GLN A 1 165 ? -3.876 1.847 2.390 1.00 90.62 165 GLN A C 1
ATOM 1319 O O . GLN A 1 165 ? -4.347 0.719 2.271 1.00 90.62 165 GLN A O 1
ATOM 1324 N N . HIS A 1 166 ? -2.702 2.068 2.990 1.00 89.50 166 HIS A N 1
ATOM 1325 C CA . HIS A 1 166 ? -1.915 0.989 3.593 1.00 89.50 166 HIS A CA 1
ATOM 1326 C C . HIS A 1 166 ? -2.383 0.623 5.009 1.00 89.50 166 HIS A C 1
ATOM 1328 O O . HIS A 1 166 ? -1.853 -0.309 5.610 1.00 89.50 166 HIS A O 1
ATOM 1334 N N . LEU A 1 167 ? -3.370 1.336 5.566 1.00 88.88 167 LEU A N 1
ATOM 1335 C CA . LEU A 1 167 ? -4.008 0.923 6.811 1.00 88.88 167 LEU A CA 1
ATOM 1336 C C . LEU A 1 167 ? -4.989 -0.227 6.540 1.00 88.88 167 LEU A C 1
ATOM 1338 O O . LEU A 1 167 ? -5.811 -0.116 5.629 1.00 88.88 167 LEU A O 1
ATOM 1342 N N . PRO A 1 168 ? -4.982 -1.290 7.364 1.00 83.62 168 PRO A N 1
ATOM 1343 C CA . PRO A 1 168 ? -5.945 -2.377 7.246 1.00 83.62 168 PRO A CA 1
ATOM 1344 C C . PRO A 1 168 ? -7.389 -1.867 7.245 1.00 83.62 168 PRO A C 1
ATOM 1346 O O . PRO A 1 168 ? -7.783 -1.047 8.084 1.00 83.62 168 PRO A O 1
ATOM 1349 N N . ALA A 1 169 ? -8.195 -2.373 6.312 1.00 81.06 169 ALA A N 1
ATOM 1350 C CA . ALA A 1 169 ? -9.627 -2.121 6.298 1.00 81.06 169 ALA A CA 1
ATOM 1351 C C . ALA A 1 169 ? -10.282 -2.935 7.417 1.00 81.06 169 ALA A C 1
ATOM 1353 O O . ALA A 1 169 ? -10.324 -4.161 7.359 1.00 81.06 169 ALA A O 1
ATOM 1354 N N . THR A 1 170 ? -10.776 -2.257 8.451 1.00 81.06 170 THR A N 1
ATOM 1355 C CA . THR A 1 170 ? -11.301 -2.920 9.647 1.00 81.06 170 THR A CA 1
ATOM 1356 C C . THR A 1 170 ? -12.732 -2.495 9.946 1.00 81.06 170 THR A C 1
ATOM 1358 O O . THR A 1 170 ? -13.071 -1.310 9.929 1.00 81.06 170 THR A O 1
ATOM 1361 N N . ASP A 1 171 ? -13.578 -3.487 10.221 1.00 87.31 171 ASP A N 1
ATOM 1362 C CA . ASP A 1 171 ? -14.920 -3.310 10.773 1.00 87.31 171 ASP A CA 1
ATOM 1363 C C . ASP A 1 171 ? -14.919 -3.856 12.200 1.00 87.31 171 ASP A C 1
ATOM 1365 O O . ASP A 1 171 ? -15.113 -5.049 12.445 1.00 87.31 171 ASP A O 1
ATOM 1369 N N . ILE A 1 172 ? -14.645 -2.966 13.153 1.00 87.75 172 ILE A N 1
ATOM 1370 C CA . ILE A 1 172 ? -14.496 -3.359 14.550 1.00 87.75 172 ILE A CA 1
ATOM 1371 C C . ILE A 1 172 ? -15.808 -3.875 15.145 1.00 87.75 172 ILE A C 1
ATOM 1373 O O . ILE A 1 172 ? -15.774 -4.759 15.993 1.00 87.75 172 ILE A O 1
ATOM 1377 N N . ALA A 1 173 ? -16.961 -3.388 14.677 1.00 88.12 173 ALA A N 1
ATOM 1378 C CA . ALA A 1 173 ? -18.256 -3.833 15.174 1.00 88.12 173 ALA A CA 1
ATOM 1379 C C . ALA A 1 173 ? -18.493 -5.307 14.823 1.00 88.12 173 ALA A C 1
ATOM 1381 O O . ALA A 1 173 ? -18.832 -6.094 15.707 1.00 88.12 173 ALA A O 1
ATOM 1382 N N . SER A 1 174 ? -18.237 -5.688 13.567 1.00 88.12 174 SER A N 1
ATOM 1383 C CA . SER A 1 174 ? -18.331 -7.088 13.132 1.00 88.12 174 SER A CA 1
ATOM 1384 C C . SER A 1 174 ? -17.362 -7.997 13.899 1.00 88.12 174 SER A C 1
ATOM 1386 O O . SER A 1 174 ? -17.755 -9.042 14.412 1.00 88.12 174 SER A O 1
ATOM 1388 N N . LEU A 1 175 ? -16.114 -7.554 14.090 1.00 87.50 175 LEU A N 1
ATOM 1389 C CA . LEU A 1 175 ? -15.083 -8.329 14.781 1.00 87.50 175 LEU A CA 1
ATOM 1390 C C . LEU A 1 175 ? -15.401 -8.557 16.264 1.00 87.50 175 LEU A C 1
ATOM 1392 O O . LEU A 1 175 ? -15.088 -9.621 16.801 1.00 87.50 175 LEU A O 1
ATOM 1396 N N . LEU A 1 176 ? -16.002 -7.569 16.933 1.00 86.44 176 LEU A N 1
ATOM 1397 C CA . LEU A 1 176 ? -16.434 -7.691 18.326 1.00 86.44 176 LEU A CA 1
ATOM 1398 C C . LEU A 1 176 ? -17.655 -8.614 18.458 1.00 86.44 176 LEU A C 1
ATOM 1400 O O . LEU A 1 176 ? -17.678 -9.449 19.360 1.00 86.44 176 LEU A O 1
ATOM 1404 N N . GLN A 1 177 ? -18.619 -8.537 17.533 1.00 86.19 177 GLN A N 1
ATOM 1405 C CA . GLN A 1 177 ? -19.747 -9.479 17.480 1.00 86.19 177 GLN A CA 1
ATOM 1406 C C . GLN A 1 177 ? -19.266 -10.920 17.266 1.00 86.19 177 GLN A C 1
ATOM 1408 O O . GLN A 1 177 ? -19.710 -11.839 17.955 1.00 86.19 177 GLN A O 1
ATOM 1413 N N . ASP A 1 178 ? -18.292 -11.120 16.377 1.00 83.56 178 ASP A N 1
ATOM 1414 C CA . ASP A 1 178 ? -17.689 -12.431 16.138 1.00 83.56 178 ASP A CA 1
ATOM 1415 C C . ASP A 1 178 ? -16.956 -12.977 17.368 1.00 83.56 178 ASP A C 1
ATOM 1417 O O . ASP A 1 178 ? -16.917 -14.192 17.570 1.00 83.56 178 ASP A O 1
ATOM 1421 N N . LEU A 1 179 ? -16.345 -12.112 18.185 1.00 80.94 179 LEU A N 1
ATOM 1422 C CA . LEU A 1 179 ? -15.707 -12.516 19.442 1.00 80.94 179 LEU A CA 1
ATOM 1423 C C . LEU A 1 179 ? -16.722 -12.970 20.497 1.00 80.94 179 LEU A C 1
ATOM 1425 O O . LEU A 1 179 ? -16.418 -13.873 21.280 1.00 80.94 179 LEU A O 1
ATOM 1429 N N . GLU A 1 180 ? -17.900 -12.349 20.533 1.00 79.81 180 GLU A N 1
ATOM 1430 C CA . GLU A 1 180 ? -18.991 -12.732 21.434 1.00 79.81 180 GLU A CA 1
ATOM 1431 C C . GLU A 1 180 ? -19.643 -14.046 21.007 1.00 79.81 180 GLU A C 1
ATOM 1433 O O . GLU A 1 180 ? -19.883 -14.917 21.843 1.00 79.81 180 GLU A O 1
ATOM 1438 N N . ALA A 1 181 ? -19.901 -14.202 19.706 1.00 78.44 181 ALA A N 1
ATOM 1439 C CA . ALA A 1 181 ? -20.577 -15.370 19.152 1.00 78.44 181 ALA A CA 1
ATOM 1440 C C . ALA A 1 181 ? -19.704 -16.635 19.165 1.00 78.44 181 ALA A C 1
ATOM 1442 O O . ALA A 1 181 ? -20.223 -17.747 19.286 1.00 78.44 181 ALA A O 1
ATOM 1443 N N . ASN A 1 182 ? -18.381 -16.493 19.040 1.00 67.50 182 ASN A N 1
ATOM 1444 C CA . ASN A 1 182 ? -17.475 -17.634 18.970 1.00 67.50 182 ASN A CA 1
ATOM 1445 C C . ASN A 1 182 ? -16.909 -17.997 20.350 1.00 67.50 182 ASN A C 1
ATOM 1447 O O . ASN A 1 182 ? -15.975 -17.374 20.863 1.00 67.50 182 ASN A O 1
ATOM 1451 N N . ASP A 1 183 ? -17.424 -19.082 20.933 1.00 58.34 183 ASP A N 1
ATOM 1452 C CA . ASP A 1 183 ? -16.821 -19.697 22.120 1.00 58.34 183 ASP A CA 1
ATOM 1453 C C . ASP A 1 183 ? -15.547 -20.495 21.814 1.00 58.34 183 ASP A C 1
ATOM 1455 O O . ASP A 1 183 ? -14.685 -20.591 22.683 1.00 58.34 183 ASP A O 1
ATOM 1459 N N . MET A 1 184 ? -15.358 -20.960 20.573 1.00 50.78 184 MET A N 1
ATOM 1460 C CA . MET A 1 184 ? -14.119 -21.591 20.110 1.00 50.78 184 MET A CA 1
ATOM 1461 C C . MET A 1 184 ? -13.854 -21.250 18.641 1.00 50.78 184 MET A C 1
ATOM 1463 O O . MET A 1 184 ? -14.470 -21.824 17.745 1.00 50.78 184 MET A O 1
ATOM 1467 N N . ARG A 1 185 ? -12.916 -20.334 18.368 1.00 54.81 185 ARG A N 1
ATOM 1468 C CA . ARG A 1 185 ? -12.364 -20.218 17.011 1.00 54.81 185 ARG A CA 1
ATOM 1469 C C . ARG A 1 185 ? -11.560 -21.482 16.719 1.00 54.81 185 ARG A C 1
ATOM 1471 O O . ARG A 1 185 ? -10.659 -21.840 17.473 1.00 54.81 185 ARG A O 1
ATOM 1478 N N . SER A 1 186 ? -11.906 -22.157 15.629 1.00 53.06 186 SER A N 1
ATOM 1479 C CA . SER A 1 186 ? -11.092 -23.237 15.082 1.00 53.06 186 SER A CA 1
ATOM 1480 C C . SER A 1 186 ? -9.701 -22.689 14.753 1.00 53.06 186 SER A C 1
ATOM 1482 O O . SER A 1 186 ? -9.591 -21.727 13.996 1.00 53.06 186 SER A O 1
ATOM 1484 N N . LEU A 1 187 ? -8.648 -23.320 15.280 1.00 53.09 187 LEU A N 1
ATOM 1485 C CA . LEU A 1 187 ? -7.240 -23.028 14.956 1.00 53.09 187 LEU A CA 1
ATOM 1486 C C . LEU A 1 187 ? -6.910 -23.212 13.459 1.00 53.09 187 LEU A C 1
ATOM 1488 O O . LEU A 1 187 ? -5.794 -22.938 13.037 1.00 53.09 187 LEU A O 1
ATOM 1492 N N . TYR A 1 188 ? -7.866 -23.711 12.669 1.00 52.12 188 TYR A N 1
ATOM 1493 C CA . TYR A 1 188 ? -7.727 -24.016 11.248 1.00 52.12 188 TYR A CA 1
ATOM 1494 C C . TYR A 1 188 ? -8.381 -22.978 10.324 1.00 52.12 188 TYR A C 1
ATOM 1496 O O . TYR A 1 188 ? -8.417 -23.194 9.113 1.00 52.12 188 TYR A O 1
ATOM 1504 N N . VAL A 1 189 ? -8.931 -21.877 10.853 1.00 57.50 189 VAL A N 1
ATOM 1505 C CA . VAL A 1 189 ? -9.335 -20.754 9.994 1.00 57.50 189 VAL A CA 1
ATOM 1506 C C . VAL A 1 189 ? -8.053 -20.106 9.486 1.00 57.50 189 VAL A C 1
ATOM 1508 O O . VAL A 1 189 ? -7.277 -19.599 10.289 1.00 57.50 189 VAL A O 1
ATOM 1511 N N . GLN A 1 190 ? -7.820 -20.161 8.172 1.00 52.19 190 GLN A N 1
ATOM 1512 C CA . GLN A 1 190 ? -6.703 -19.449 7.555 1.00 52.19 190 GLN A CA 1
ATOM 1513 C C . GLN A 1 190 ? -6.778 -17.970 7.942 1.00 52.19 190 GLN A C 1
ATOM 1515 O O . GLN A 1 190 ? -7.818 -17.322 7.776 1.00 52.19 190 GLN A O 1
ATOM 1520 N N . ASP A 1 191 ? -5.675 -17.459 8.480 1.00 58.78 191 ASP A N 1
ATOM 1521 C CA . ASP A 1 191 ? -5.488 -16.030 8.663 1.00 58.78 191 ASP A CA 1
ATOM 1522 C C . ASP A 1 191 ? -5.520 -15.314 7.302 1.00 58.78 191 ASP A C 1
ATOM 1524 O O . ASP A 1 191 ? -5.540 -15.938 6.236 1.00 58.78 191 ASP A O 1
ATOM 1528 N N . GLU A 1 192 ? -5.595 -13.983 7.337 1.00 60.31 192 GLU A N 1
ATOM 1529 C CA . GLU A 1 192 ? -5.386 -13.173 6.131 1.00 60.31 192 GLU A CA 1
ATOM 1530 C C . GLU A 1 192 ? -4.085 -13.591 5.421 1.00 60.31 192 GLU A C 1
ATOM 1532 O O . GLU A 1 192 ? -3.204 -14.150 6.081 1.00 60.31 192 GLU A O 1
ATOM 1537 N N . PRO A 1 193 ? -3.959 -13.369 4.092 1.00 59.12 193 PRO A N 1
ATOM 1538 C CA . PRO A 1 193 ? -2.723 -13.677 3.373 1.00 59.12 193 PRO A CA 1
ATOM 1539 C C . PRO A 1 193 ? -1.531 -13.195 4.192 1.00 59.12 193 PRO A C 1
ATOM 1541 O O . PRO A 1 193 ? -1.567 -12.066 4.686 1.00 59.12 193 PRO A O 1
ATOM 1544 N N . ASN A 1 194 ? -0.532 -14.060 4.401 1.00 57.75 194 ASN A N 1
ATOM 1545 C CA . ASN A 1 194 ? 0.542 -13.716 5.318 1.00 57.75 194 ASN A CA 1
ATOM 1546 C C . ASN A 1 194 ? 1.188 -12.415 4.824 1.00 57.75 194 ASN A C 1
ATOM 1548 O O . ASN A 1 194 ? 1.459 -12.215 3.641 1.00 57.75 194 ASN A O 1
ATOM 1552 N N . VAL A 1 195 ? 1.391 -11.494 5.752 1.00 63.69 195 VAL A N 1
ATOM 1553 C CA . VAL A 1 195 ? 2.100 -10.239 5.520 1.00 63.69 195 VAL A CA 1
ATOM 1554 C C . VAL A 1 195 ? 3.339 -10.313 6.396 1.00 63.69 195 VAL A C 1
ATOM 1556 O O . VAL A 1 195 ? 3.276 -10.784 7.532 1.00 63.69 195 VAL A O 1
ATOM 1559 N N . TYR A 1 196 ? 4.491 -9.895 5.878 1.00 67.56 196 TYR A N 1
ATOM 1560 C CA . TYR A 1 196 ? 5.752 -9.986 6.617 1.00 67.56 196 TYR A CA 1
ATOM 1561 C C . TYR A 1 196 ? 5.745 -9.182 7.916 1.00 67.56 196 TYR A C 1
ATOM 1563 O O . TYR A 1 196 ? 6.356 -9.579 8.906 1.00 67.56 196 TYR A O 1
ATOM 1571 N N . SER A 1 197 ? 5.091 -8.022 7.899 1.00 66.62 197 SER A N 1
ATOM 1572 C CA . SER A 1 197 ? 4.910 -7.189 9.081 1.00 66.62 197 SER A CA 1
ATOM 1573 C C . SER A 1 197 ? 3.511 -7.375 9.633 1.00 66.62 197 SER A C 1
ATOM 1575 O O . SER A 1 197 ? 2.536 -7.340 8.885 1.00 66.62 197 SER A O 1
ATOM 1577 N N . GLU A 1 198 ? 3.418 -7.519 10.955 1.00 78.25 198 GLU A N 1
ATOM 1578 C CA . GLU A 1 198 ? 2.131 -7.501 11.636 1.00 78.25 198 GLU A CA 1
ATOM 1579 C C . GLU A 1 198 ? 1.396 -6.196 11.268 1.00 78.25 198 GLU A C 1
ATOM 1581 O O . GLU A 1 198 ? 1.959 -5.110 11.466 1.00 78.25 198 GLU A O 1
ATOM 1586 N N . PRO A 1 199 ? 0.152 -6.261 10.756 1.00 80.25 199 PRO A N 1
ATOM 1587 C CA . PRO A 1 199 ? -0.564 -5.077 10.281 1.00 80.25 199 PRO A CA 1
ATOM 1588 C C . PRO A 1 199 ? -0.675 -3.962 11.333 1.00 80.25 199 PRO A C 1
ATOM 1590 O O . PRO A 1 199 ? -0.619 -2.776 11.008 1.00 80.25 199 PRO A O 1
ATOM 1593 N N . ALA A 1 200 ? -0.772 -4.338 12.612 1.00 84.81 200 ALA A N 1
ATOM 1594 C CA . ALA A 1 200 ? -0.771 -3.412 13.738 1.00 84.81 200 ALA A CA 1
ATOM 1595 C C . ALA A 1 200 ? 0.566 -2.663 13.888 1.00 84.81 200 ALA A C 1
ATOM 1597 O O . ALA A 1 200 ? 0.576 -1.443 14.068 1.00 84.81 200 ALA A O 1
ATOM 1598 N N . ALA A 1 201 ? 1.690 -3.376 13.788 1.00 85.94 201 ALA A N 1
ATOM 1599 C CA . ALA A 1 201 ? 3.024 -2.793 13.894 1.00 85.94 201 ALA A CA 1
ATOM 1600 C C . ALA A 1 201 ? 3.305 -1.841 12.725 1.00 85.94 201 ALA A C 1
ATOM 1602 O O . ALA A 1 201 ? 3.789 -0.727 12.934 1.00 85.94 201 ALA A O 1
ATOM 1603 N N . PHE A 1 202 ? 2.932 -2.236 11.503 1.00 88.00 202 PHE A N 1
ATOM 1604 C CA . PHE A 1 202 ? 3.066 -1.362 10.341 1.00 88.00 202 PHE A CA 1
ATOM 1605 C C . PHE A 1 202 ? 2.179 -0.112 10.453 1.00 88.00 202 PHE A C 1
ATOM 1607 O O . PHE A 1 202 ? 2.653 0.993 10.194 1.00 88.00 202 PHE A O 1
ATOM 1614 N N . ALA A 1 203 ? 0.930 -0.244 10.914 1.00 90.31 203 ALA A N 1
ATOM 1615 C CA . ALA A 1 203 ? 0.059 0.907 11.149 1.00 90.31 203 ALA A CA 1
ATOM 1616 C C . ALA A 1 203 ? 0.687 1.899 12.147 1.00 90.31 203 ALA A C 1
ATOM 1618 O O . ALA A 1 203 ? 0.738 3.100 11.882 1.00 90.31 203 ALA A O 1
ATOM 1619 N N . GLN A 1 204 ? 1.226 1.416 13.271 1.00 90.38 204 GLN A N 1
ATOM 1620 C CA . GLN A 1 204 ? 1.916 2.273 14.246 1.00 90.38 204 GLN A CA 1
ATOM 1621 C C . GLN A 1 204 ? 3.142 2.968 13.652 1.00 90.38 204 GLN A C 1
ATOM 1623 O O . GLN A 1 204 ? 3.373 4.148 13.913 1.00 90.38 204 GLN A O 1
ATOM 1628 N N . PHE A 1 205 ? 3.914 2.253 12.839 1.00 90.25 205 PHE A N 1
ATOM 1629 C CA . PHE A 1 205 ? 5.049 2.822 12.132 1.00 90.25 205 PHE A CA 1
ATOM 1630 C C . PHE A 1 205 ? 4.607 3.941 11.169 1.00 90.25 205 PHE A C 1
ATOM 1632 O O . PHE A 1 205 ? 5.124 5.058 11.236 1.00 90.25 205 PHE A O 1
ATOM 1639 N N . LEU A 1 206 ? 3.572 3.687 10.364 1.00 93.19 206 LEU A N 1
ATOM 1640 C CA . LEU A 1 206 ? 3.000 4.634 9.406 1.00 93.19 206 LEU A CA 1
ATOM 1641 C C . LEU A 1 206 ? 2.407 5.891 10.065 1.00 93.19 206 LEU A C 1
ATOM 1643 O O . LEU A 1 206 ? 2.517 6.984 9.507 1.00 93.19 206 LEU A O 1
ATOM 1647 N N . LEU A 1 207 ? 1.821 5.768 11.262 1.00 94.44 207 LEU A N 1
ATOM 1648 C CA . LEU A 1 207 ? 1.283 6.900 12.027 1.00 94.44 207 LEU A CA 1
ATOM 1649 C C . LEU A 1 207 ? 2.308 8.027 12.190 1.00 94.44 207 LEU A C 1
ATOM 1651 O O . LEU A 1 207 ? 1.945 9.196 12.093 1.00 94.44 207 LEU A O 1
ATOM 1655 N N . THR A 1 208 ? 3.581 7.692 12.410 1.00 93.44 208 THR A N 1
ATOM 1656 C CA . THR A 1 208 ? 4.648 8.691 12.577 1.00 93.44 208 THR A CA 1
ATOM 1657 C C . THR A 1 208 ? 4.750 9.601 11.353 1.00 93.44 208 THR A C 1
ATOM 1659 O O . THR A 1 208 ? 4.859 10.816 11.491 1.00 93.44 208 THR A O 1
ATOM 1662 N N . PHE A 1 209 ? 4.634 9.027 10.156 1.00 94.06 209 PHE A N 1
ATOM 1663 C CA . PHE A 1 209 ? 4.700 9.759 8.894 1.00 94.06 209 PHE A CA 1
ATOM 1664 C C . PHE A 1 209 ? 3.404 10.521 8.607 1.00 94.06 209 PHE A C 1
ATOM 1666 O O . PHE A 1 209 ? 3.454 11.649 8.129 1.00 94.06 209 PHE A O 1
ATOM 1673 N N . LEU A 1 210 ? 2.244 9.947 8.945 1.00 95.50 210 LEU A N 1
ATOM 1674 C CA . LEU A 1 210 ? 0.953 10.630 8.808 1.00 95.50 210 LEU A CA 1
ATOM 1675 C C . LEU A 1 210 ? 0.867 11.885 9.687 1.00 95.50 210 LEU A C 1
ATOM 1677 O O . LEU A 1 210 ? 0.359 12.905 9.231 1.00 95.50 210 LEU A O 1
ATOM 1681 N N . LEU A 1 211 ? 1.397 11.837 10.914 1.00 95.12 211 LEU A N 1
ATOM 1682 C CA . LEU A 1 211 ? 1.458 13.008 11.797 1.00 95.12 211 LEU A CA 1
ATOM 1683 C C . LEU A 1 211 ? 2.414 14.076 11.254 1.00 95.12 211 LEU A C 1
ATOM 1685 O O . LEU A 1 211 ? 2.038 15.239 11.184 1.00 95.12 211 LEU A O 1
ATOM 1689 N N . GLN A 1 212 ? 3.602 13.683 10.781 1.00 94.12 212 GLN A N 1
ATOM 1690 C CA . GLN A 1 212 ? 4.536 14.618 10.138 1.00 94.12 212 GLN A CA 1
ATOM 1691 C C . GLN A 1 212 ? 3.946 15.266 8.880 1.00 94.12 212 GLN A C 1
ATOM 1693 O O . GLN A 1 212 ? 4.254 16.412 8.564 1.00 94.12 212 GLN A O 1
ATOM 1698 N N . LEU A 1 213 ? 3.103 14.536 8.147 1.00 93.38 213 LEU A N 1
ATOM 1699 C CA . LEU A 1 213 ? 2.370 15.082 7.016 1.00 93.38 213 LEU A CA 1
ATOM 1700 C C . LEU A 1 213 ? 1.309 16.084 7.496 1.00 93.38 213 LEU A C 1
ATOM 1702 O O . LEU A 1 213 ? 1.214 17.175 6.945 1.00 93.38 213 LEU A O 1
ATOM 1706 N N . ALA A 1 214 ? 0.567 15.767 8.558 1.00 92.94 214 ALA A N 1
ATOM 1707 C CA . ALA A 1 214 ? -0.419 16.677 9.142 1.00 92.94 214 ALA A CA 1
ATOM 1708 C C . ALA A 1 214 ? 0.206 17.976 9.684 1.00 92.94 214 ALA A C 1
ATOM 1710 O O . ALA A 1 214 ? -0.373 19.049 9.525 1.00 92.94 214 ALA A O 1
ATOM 1711 N N . ASP A 1 215 ? 1.434 17.930 10.204 1.00 92.88 215 ASP A N 1
ATOM 1712 C CA . ASP A 1 215 ? 2.168 19.136 10.617 1.00 92.88 215 ASP A CA 1
ATOM 1713 C C . ASP A 1 215 ? 2.399 20.121 9.452 1.00 92.88 215 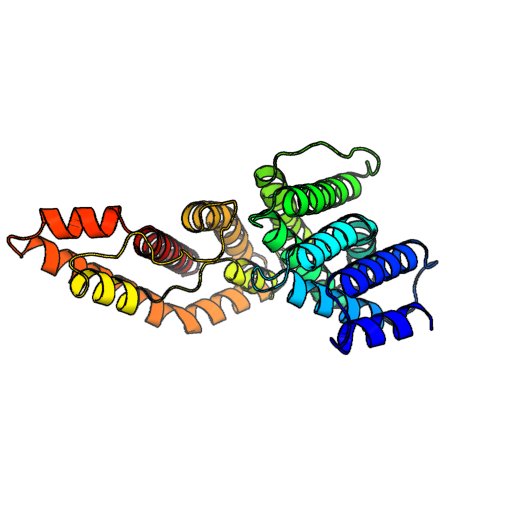ASP A C 1
ATOM 1715 O O . ASP A 1 215 ? 2.494 21.333 9.658 1.00 92.88 215 ASP A O 1
ATOM 1719 N N . LYS A 1 216 ? 2.432 19.632 8.203 1.00 90.06 216 LYS A N 1
ATOM 1720 C CA . LYS A 1 216 ? 2.583 20.468 7.000 1.00 90.06 216 LYS A CA 1
ATOM 1721 C C . LYS A 1 216 ? 1.295 21.166 6.558 1.00 90.06 216 LYS A C 1
ATOM 1723 O O . LYS A 1 216 ? 1.351 21.990 5.642 1.00 90.06 216 LYS A O 1
ATOM 1728 N N . MET A 1 217 ? 0.144 20.902 7.186 1.00 89.12 217 MET A N 1
ATOM 1729 C CA . MET A 1 217 ? -1.119 21.575 6.834 1.00 89.12 217 MET A CA 1
ATOM 1730 C C . MET A 1 217 ? -1.032 23.097 6.975 1.00 89.12 217 MET A C 1
ATOM 1732 O O . MET A 1 217 ? -1.617 23.820 6.174 1.00 89.12 217 MET A O 1
ATOM 1736 N N . ALA A 1 218 ? -0.259 23.592 7.948 1.00 87.12 218 ALA A N 1
ATOM 1737 C CA . ALA A 1 218 ? -0.053 25.027 8.146 1.00 87.12 218 ALA A CA 1
ATOM 1738 C C . ALA A 1 218 ? 0.631 25.705 6.943 1.00 87.12 218 ALA A C 1
ATOM 1740 O O . ALA A 1 218 ? 0.484 26.910 6.744 1.00 87.12 218 ALA A O 1
ATOM 1741 N N . THR A 1 219 ? 1.381 24.940 6.144 1.00 89.62 219 THR A N 1
ATOM 1742 C CA . THR A 1 219 ? 2.160 25.439 5.004 1.00 89.62 219 THR A CA 1
ATOM 1743 C C . THR A 1 219 ? 1.598 25.031 3.642 1.00 89.62 219 THR A C 1
ATOM 1745 O O . THR A 1 219 ? 1.905 25.693 2.653 1.00 89.62 219 THR A O 1
ATOM 1748 N N . SER A 1 220 ? 0.768 23.983 3.564 1.00 91.25 220 SER A N 1
ATOM 1749 C CA . SER A 1 220 ? 0.174 23.491 2.312 1.00 91.25 220 SER A CA 1
ATOM 1750 C C . SER A 1 220 ? -1.356 23.526 2.353 1.00 91.25 220 SER A C 1
ATOM 1752 O O . SER A 1 220 ? -2.005 22.715 3.015 1.00 91.25 220 SER A O 1
ATOM 1754 N N . ALA A 1 221 ? -1.946 24.439 1.574 1.00 90.12 221 ALA A N 1
ATOM 1755 C CA . ALA A 1 221 ? -3.399 24.572 1.456 1.00 90.12 221 ALA A CA 1
ATOM 1756 C C . ALA A 1 221 ? -4.066 23.346 0.802 1.00 90.12 221 ALA A C 1
ATOM 1758 O O . ALA A 1 221 ? -5.185 22.990 1.166 1.00 90.12 221 ALA A O 1
ATOM 1759 N N . LEU A 1 222 ? -3.384 22.691 -0.147 1.00 89.62 222 LEU A N 1
ATOM 1760 C CA . LEU A 1 222 ? -3.887 21.478 -0.803 1.00 89.62 222 LEU A CA 1
ATOM 1761 C C . LEU A 1 222 ? -3.989 20.323 0.192 1.00 89.62 222 LEU A C 1
ATOM 1763 O O . LEU A 1 222 ? -5.012 19.646 0.270 1.00 89.62 222 LEU A O 1
ATOM 1767 N N . LEU A 1 223 ? -2.946 20.142 1.000 1.00 89.94 223 LEU A N 1
ATOM 1768 C CA . LEU A 1 223 ? -2.911 19.103 2.017 1.00 89.94 223 LEU A CA 1
ATOM 1769 C C . LEU A 1 223 ? -3.943 19.355 3.120 1.00 89.94 223 LEU A C 1
ATOM 1771 O O . LEU A 1 223 ? -4.651 18.428 3.505 1.00 89.94 223 LEU A O 1
ATOM 1775 N N . CYS A 1 224 ? -4.072 20.608 3.567 1.00 92.69 224 CYS A N 1
ATOM 1776 C CA . CYS A 1 224 ? -5.104 21.020 4.516 1.00 92.69 224 CYS A CA 1
ATOM 1777 C C . CYS A 1 224 ? -6.500 20.614 4.018 1.00 92.69 224 CYS A C 1
ATOM 1779 O O . CYS A 1 224 ? -7.214 19.880 4.698 1.00 92.69 224 CYS A O 1
ATOM 1781 N N . LYS A 1 225 ? -6.836 20.961 2.768 1.00 92.25 225 LYS A N 1
ATOM 1782 C CA . LYS A 1 225 ? -8.112 20.582 2.150 1.00 92.25 225 LYS A CA 1
ATOM 1783 C C . LYS A 1 225 ? -8.310 19.060 2.078 1.00 92.25 225 LYS A C 1
ATOM 1785 O O . LYS A 1 225 ? -9.394 18.578 2.400 1.00 92.25 225 LYS A O 1
ATOM 1790 N N . SER A 1 226 ? -7.282 18.300 1.687 1.00 92.25 226 SER A N 1
ATOM 1791 C CA . SER A 1 226 ? -7.325 16.824 1.654 1.00 92.25 226 SER A CA 1
ATOM 1792 C C . SER A 1 226 ? -7.690 16.238 3.021 1.00 92.25 226 SER A C 1
ATOM 1794 O O . SER A 1 226 ? -8.578 15.388 3.142 1.00 92.25 226 SER A O 1
ATOM 1796 N N . MET A 1 227 ? -7.031 16.733 4.072 1.00 94.31 227 MET A N 1
ATOM 1797 C CA . MET A 1 227 ? -7.228 16.268 5.441 1.00 94.31 227 MET A CA 1
ATOM 1798 C C . MET A 1 227 ? -8.586 16.694 6.005 1.00 94.31 227 MET A C 1
ATOM 1800 O O . MET A 1 227 ? -9.266 15.867 6.609 1.00 94.31 227 MET A O 1
ATOM 1804 N N . GLU A 1 228 ? -9.044 17.919 5.739 1.00 94.12 228 GLU A N 1
ATOM 1805 C CA . GLU A 1 228 ? -10.397 18.372 6.086 1.00 94.12 228 GLU A CA 1
ATOM 1806 C C . GLU A 1 228 ? -11.470 17.491 5.431 1.00 94.12 228 GLU A C 1
ATOM 1808 O O . GLU A 1 228 ? -12.388 17.014 6.104 1.00 94.12 228 GLU A O 1
ATOM 1813 N N . CYS A 1 229 ? -11.338 17.203 4.130 1.00 94.31 229 CYS A N 1
ATOM 1814 C CA . CYS A 1 229 ? -12.244 16.297 3.425 1.00 94.31 229 CYS A CA 1
ATOM 1815 C C . CYS A 1 229 ? -12.255 14.899 4.058 1.00 94.31 229 CYS A C 1
ATOM 1817 O O . CYS A 1 229 ? -13.323 14.302 4.225 1.00 94.31 229 CYS A O 1
ATOM 1819 N N . TRP A 1 230 ? -11.091 14.383 4.455 1.00 95.38 230 TRP A N 1
ATOM 1820 C CA . TRP A 1 230 ? -10.999 13.102 5.149 1.00 95.38 230 TRP A CA 1
ATOM 1821 C C . TRP A 1 230 ? -11.669 13.127 6.527 1.00 95.38 230 TRP A C 1
ATOM 1823 O O . TRP A 1 230 ? -12.400 12.186 6.848 1.00 95.38 230 TRP A O 1
ATOM 1833 N N . VAL A 1 231 ? -11.471 14.189 7.317 1.00 95.88 231 VAL A N 1
ATOM 1834 C CA . VAL A 1 231 ? -12.110 14.374 8.631 1.00 95.88 231 VAL A CA 1
ATOM 1835 C C . VAL A 1 231 ? -13.627 14.406 8.488 1.00 95.88 231 VAL A C 1
ATOM 1837 O O . VAL A 1 231 ? -14.321 13.690 9.209 1.00 95.88 231 VAL A O 1
ATOM 1840 N N . ILE A 1 232 ? -14.149 15.164 7.522 1.00 95.81 232 ILE A N 1
ATOM 1841 C CA . ILE A 1 232 ? -15.590 15.238 7.249 1.00 95.81 232 ILE A CA 1
ATOM 1842 C C . ILE A 1 232 ? -16.141 13.858 6.867 1.00 95.81 232 ILE A C 1
ATOM 1844 O O . ILE A 1 232 ? -17.192 13.452 7.362 1.00 95.81 232 ILE A O 1
ATOM 1848 N N . ALA A 1 233 ? -15.425 13.113 6.020 1.00 94.50 233 ALA A N 1
ATOM 1849 C CA . ALA A 1 233 ? -15.873 11.807 5.546 1.00 94.50 233 ALA A CA 1
ATOM 1850 C C . ALA A 1 233 ? -15.786 10.697 6.612 1.00 94.50 233 ALA A C 1
ATOM 1852 O O . ALA A 1 233 ? -16.609 9.782 6.608 1.00 94.50 233 ALA A O 1
ATOM 1853 N N . ASN A 1 234 ? -14.802 10.747 7.518 1.00 93.50 234 ASN A N 1
ATOM 1854 C CA . ASN A 1 234 ? -14.482 9.627 8.413 1.00 93.50 234 ASN A CA 1
ATOM 1855 C C . ASN A 1 234 ? -14.727 9.911 9.900 1.00 93.50 234 ASN A C 1
ATOM 1857 O O . ASN A 1 234 ? -14.879 8.962 10.670 1.00 93.50 234 ASN A O 1
ATOM 1861 N N . GLY A 1 235 ? -14.796 11.175 10.324 1.00 93.12 235 GLY A N 1
ATOM 1862 C CA . GLY A 1 235 ? -14.850 11.559 11.738 1.00 93.12 235 GLY A CA 1
ATOM 1863 C C . GLY A 1 235 ? -16.032 10.944 12.489 1.00 93.12 235 GLY A C 1
ATOM 1864 O O . GLY A 1 235 ? -15.851 10.357 13.556 1.00 93.12 235 GLY A O 1
ATOM 1865 N N . ALA A 1 236 ? -17.233 10.990 11.902 1.00 94.31 236 ALA A N 1
ATOM 1866 C CA . ALA A 1 236 ? -18.431 10.399 12.504 1.00 94.31 236 ALA A CA 1
ATOM 1867 C C . ALA A 1 236 ? -18.304 8.876 12.686 1.00 94.31 236 ALA A C 1
ATOM 1869 O O . ALA A 1 236 ? -18.663 8.347 13.739 1.00 94.31 236 ALA A O 1
ATOM 1870 N N . ARG A 1 237 ? -17.743 8.181 11.687 1.00 93.62 237 ARG A N 1
ATOM 1871 C CA . ARG A 1 237 ? -17.519 6.731 11.741 1.00 93.62 237 ARG A CA 1
ATOM 1872 C C . ARG A 1 237 ? -16.487 6.367 12.805 1.00 93.62 237 ARG A C 1
ATOM 1874 O O . ARG A 1 237 ? -16.748 5.483 13.610 1.00 93.62 237 ARG A O 1
ATOM 1881 N N . ILE A 1 238 ? -15.365 7.087 12.869 1.00 94.38 238 ILE A N 1
ATOM 1882 C CA . ILE A 1 238 ? -14.331 6.879 13.897 1.00 94.38 238 ILE A CA 1
ATOM 1883 C C . ILE A 1 238 ? -14.936 7.039 15.297 1.00 94.38 238 ILE A C 1
ATOM 1885 O O . ILE A 1 238 ? -14.715 6.198 16.167 1.00 94.38 238 ILE A O 1
ATOM 1889 N N . LEU A 1 239 ? -15.744 8.080 15.516 1.00 94.31 239 LEU A N 1
ATOM 1890 C CA . LEU A 1 239 ? -16.412 8.296 16.798 1.00 94.31 239 LEU A CA 1
ATOM 1891 C C . LEU A 1 239 ? -17.386 7.156 17.137 1.00 94.31 239 LEU A C 1
ATOM 1893 O O . LEU A 1 239 ? -17.408 6.682 18.274 1.00 94.31 239 LEU A O 1
ATOM 1897 N N . GLN A 1 240 ? -18.172 6.696 16.162 1.00 95.00 240 GLN A N 1
ATOM 1898 C CA . GLN A 1 240 ? -19.084 5.566 16.330 1.00 95.00 240 GLN A CA 1
ATOM 1899 C C . GLN A 1 240 ? -18.332 4.271 16.676 1.00 95.00 240 GLN A C 1
ATOM 1901 O O . GLN A 1 240 ? -18.754 3.541 17.578 1.00 95.00 240 GLN A O 1
ATOM 1906 N N . ASP A 1 241 ? -17.212 4.003 16.009 1.00 93.94 241 ASP A N 1
ATOM 1907 C CA . ASP A 1 241 ? -16.374 2.827 16.246 1.00 93.94 241 ASP A CA 1
ATOM 1908 C C . ASP A 1 241 ? -15.757 2.869 17.657 1.00 93.94 241 ASP A C 1
ATOM 1910 O O . ASP A 1 241 ? -15.809 1.872 18.382 1.00 93.94 241 ASP A O 1
ATOM 1914 N N . ILE A 1 242 ? -15.278 4.037 18.114 1.00 93.81 242 ILE A N 1
ATOM 1915 C CA . ILE A 1 242 ? -14.785 4.242 19.492 1.00 93.81 242 ILE A CA 1
ATOM 1916 C C . ILE A 1 242 ? -15.892 3.978 20.513 1.00 93.81 242 ILE A C 1
ATOM 1918 O O . ILE A 1 242 ? -15.678 3.267 21.497 1.00 93.81 242 ILE A O 1
ATOM 1922 N N . GLN A 1 243 ? -17.089 4.528 20.292 1.00 94.00 243 GLN A N 1
ATOM 1923 C CA . GLN A 1 243 ? -18.221 4.308 21.191 1.00 94.00 243 GLN A CA 1
ATOM 1924 C C . GLN A 1 243 ? -18.627 2.834 21.240 1.00 94.00 243 GLN A C 1
ATOM 1926 O O . GLN A 1 243 ? -18.950 2.326 22.312 1.00 94.00 243 GLN A O 1
ATOM 1931 N N . THR A 1 244 ? -18.597 2.145 20.100 1.00 91.94 244 THR A N 1
ATOM 1932 C CA . THR A 1 244 ? -18.897 0.712 20.010 1.00 91.94 244 THR A CA 1
ATOM 1933 C C . THR A 1 244 ? -17.891 -0.096 20.824 1.00 91.94 244 THR A C 1
ATOM 1935 O O . THR A 1 244 ? -18.299 -0.880 21.680 1.00 91.94 244 THR A O 1
ATOM 1938 N N . CYS A 1 245 ? -16.594 0.179 20.662 1.00 89.88 245 CYS A N 1
ATOM 1939 C CA . CYS A 1 245 ? -15.537 -0.461 21.447 1.00 89.88 245 CYS A CA 1
ATOM 1940 C C . CYS A 1 245 ? -15.677 -0.185 22.947 1.00 89.88 245 CYS A C 1
ATOM 1942 O O . CYS A 1 245 ? -15.555 -1.096 23.761 1.00 89.88 245 CYS A O 1
ATOM 1944 N N . SER A 1 246 ? -15.967 1.062 23.326 1.00 89.81 246 SER A N 1
ATOM 1945 C CA . SER A 1 246 ? -16.132 1.447 24.729 1.00 89.81 246 SER A CA 1
ATOM 1946 C C . SER A 1 246 ? -17.331 0.753 25.380 1.00 89.81 246 SER A C 1
ATOM 1948 O O . SER A 1 246 ? -17.214 0.238 26.492 1.00 89.81 246 SER A O 1
ATOM 1950 N N . ARG A 1 247 ? -18.479 0.685 24.689 1.00 89.69 247 ARG A N 1
ATOM 1951 C CA . ARG A 1 247 ? -19.667 -0.031 25.185 1.00 89.69 247 ARG A CA 1
ATOM 1952 C C . ARG A 1 247 ? -19.389 -1.519 25.351 1.00 89.69 247 ARG A C 1
ATOM 1954 O O . ARG A 1 247 ? -19.723 -2.062 26.400 1.00 89.69 247 ARG A O 1
ATOM 1961 N N . TRP A 1 248 ? -18.757 -2.134 24.354 1.00 87.44 248 TRP A N 1
ATOM 1962 C CA . TRP A 1 248 ? -18.364 -3.539 24.402 1.00 87.44 248 TRP A CA 1
ATOM 1963 C C . TRP A 1 248 ? -17.463 -3.823 25.608 1.00 87.44 248 TRP A C 1
ATOM 1965 O O . TRP A 1 248 ? -17.763 -4.691 26.424 1.00 87.44 248 TRP A O 1
ATOM 1975 N N . TRP A 1 249 ? -16.419 -3.009 25.796 1.00 83.81 249 TRP A N 1
ATOM 1976 C CA . TRP A 1 249 ? -15.505 -3.135 26.929 1.00 83.81 249 TRP A CA 1
ATOM 1977 C C . TRP A 1 249 ? -16.245 -3.019 28.268 1.00 83.81 249 TRP A C 1
ATOM 1979 O O . TRP A 1 249 ? -16.116 -3.881 29.131 1.00 83.81 249 TRP A O 1
ATOM 1989 N N . ASN A 1 250 ? -17.105 -2.011 28.430 1.00 84.44 250 ASN A N 1
ATOM 1990 C CA . ASN A 1 250 ? -17.867 -1.819 29.667 1.00 84.44 250 ASN A CA 1
ATOM 1991 C C . ASN A 1 250 ? -18.833 -2.981 29.964 1.00 84.44 250 ASN A C 1
ATOM 1993 O O . ASN A 1 250 ? -18.982 -3.368 31.121 1.00 84.44 250 ASN A O 1
ATOM 1997 N N . GLN A 1 251 ? -19.466 -3.563 28.943 1.00 81.44 251 GLN A N 1
ATOM 1998 C CA . GLN A 1 251 ? -20.344 -4.728 29.104 1.00 81.44 251 GLN A CA 1
ATOM 1999 C C . GLN A 1 251 ? -19.569 -5.972 29.556 1.00 81.44 251 GLN A C 1
ATOM 2001 O O . GLN A 1 251 ? -20.023 -6.688 30.451 1.00 81.44 251 GLN A O 1
ATOM 2006 N N . VAL A 1 252 ? -18.374 -6.193 29.001 1.00 75.44 252 VAL A N 1
ATOM 2007 C CA . VAL A 1 252 ? -17.498 -7.311 29.378 1.00 75.44 252 VAL A CA 1
ATOM 2008 C C . VAL A 1 252 ? -17.101 -7.246 30.856 1.00 75.44 252 VAL A C 1
ATOM 2010 O O . VAL A 1 252 ? -17.166 -8.269 31.539 1.00 75.44 252 VAL A O 1
ATOM 2013 N N . PHE A 1 253 ? -16.750 -6.062 31.374 1.00 67.44 253 PHE A N 1
ATOM 2014 C CA . PHE A 1 253 ? -16.344 -5.882 32.778 1.00 67.44 253 PHE A CA 1
ATOM 2015 C C . PHE A 1 253 ? -17.481 -6.063 33.786 1.00 67.44 253 PHE A C 1
ATOM 2017 O O . PHE A 1 253 ? -17.231 -6.498 34.907 1.00 67.44 253 PHE A O 1
ATOM 2024 N N . VAL A 1 254 ? -18.717 -5.737 33.403 1.00 67.69 254 VAL A N 1
ATOM 2025 C CA . VAL A 1 254 ? -19.899 -5.907 34.265 1.00 67.69 254 VAL A CA 1
ATOM 2026 C C . VAL A 1 254 ? -20.338 -7.377 34.338 1.00 67.69 254 VAL A C 1
ATOM 2028 O O . VAL A 1 254 ? -21.021 -7.774 35.279 1.00 67.69 254 VAL A O 1
ATOM 2031 N N . SER A 1 255 ? -19.936 -8.208 33.373 1.00 65.25 255 SER A N 1
ATOM 2032 C CA . SER A 1 255 ? -20.244 -9.639 33.367 1.00 65.25 255 SER A CA 1
ATOM 2033 C C . SER A 1 255 ? -19.233 -10.459 34.189 1.00 65.25 255 SER A C 1
ATOM 2035 O O . SER A 1 255 ? -18.024 -10.282 34.052 1.00 65.25 255 SER A O 1
ATOM 2037 N N . ASP A 1 256 ? -19.702 -11.457 34.951 1.00 61.00 256 ASP A N 1
ATOM 2038 C CA . ASP A 1 256 ? -18.863 -12.443 35.680 1.00 61.00 256 ASP A CA 1
ATOM 2039 C C . ASP A 1 256 ? -17.944 -13.294 34.764 1.00 61.00 256 ASP A C 1
ATOM 2041 O O . ASP A 1 256 ? -17.177 -14.138 35.227 1.00 61.00 256 ASP A O 1
ATOM 2045 N N . LYS A 1 257 ? -17.998 -13.082 33.442 1.00 62.94 257 LYS A N 1
ATOM 2046 C CA . LYS A 1 257 ? -17.158 -13.734 32.423 1.00 62.94 257 LYS A CA 1
ATOM 2047 C C . LYS A 1 257 ? -15.975 -12.868 31.961 1.00 62.94 257 LYS A C 1
ATOM 2049 O O . LYS A 1 257 ? -15.317 -13.222 30.979 1.00 62.94 257 LYS A O 1
ATOM 2054 N N . SER A 1 258 ? -15.688 -11.762 32.651 1.00 63.09 258 SER A N 1
ATOM 2055 C CA . SER A 1 258 ? -14.671 -10.760 32.289 1.00 63.09 258 SER A CA 1
ATOM 2056 C C . SER A 1 258 ? -13.315 -11.359 31.879 1.00 63.09 258 SER A C 1
ATOM 2058 O O . SER A 1 258 ? -12.790 -11.028 30.816 1.00 63.09 258 SER A O 1
ATOM 2060 N N . ASN A 1 259 ? -12.789 -12.323 32.640 1.00 66.50 259 ASN A N 1
ATOM 2061 C CA . ASN A 1 259 ? -11.489 -12.944 32.353 1.00 66.50 259 ASN A CA 1
ATOM 2062 C C . ASN A 1 259 ? -11.453 -13.723 31.024 1.00 66.50 259 ASN A C 1
ATOM 2064 O O . ASN A 1 259 ? -10.420 -13.743 30.359 1.00 66.50 259 ASN A O 1
ATOM 2068 N N . SER A 1 260 ? -12.560 -14.345 30.602 1.00 74.62 260 SER A N 1
ATOM 2069 C CA . SER A 1 260 ? -12.600 -15.116 29.350 1.00 74.62 260 SER A CA 1
ATOM 2070 C C . SER A 1 260 ? -12.596 -14.200 28.125 1.00 74.62 260 SER A C 1
ATOM 2072 O O . SER A 1 260 ? -11.847 -14.436 27.179 1.00 74.62 260 SER A O 1
ATOM 2074 N N . TYR A 1 261 ? -13.370 -13.115 28.156 1.00 75.50 261 TYR A N 1
ATOM 2075 C CA . TYR A 1 261 ? -13.453 -12.172 27.039 1.00 75.50 261 TYR A CA 1
ATOM 2076 C C . TYR A 1 261 ? -12.192 -11.327 26.873 1.00 75.50 261 TYR A C 1
ATOM 2078 O O . TYR A 1 261 ? -11.777 -11.092 25.741 1.00 75.50 261 TYR A O 1
ATOM 2086 N N . VAL A 1 262 ? -11.541 -10.928 27.971 1.00 76.12 262 VAL A N 1
ATOM 2087 C CA . VAL A 1 262 ? -10.244 -10.233 27.906 1.00 76.12 262 VAL A CA 1
ATOM 2088 C C . VAL A 1 262 ? -9.193 -11.126 27.245 1.00 76.12 262 VAL A C 1
ATOM 2090 O O . VAL A 1 262 ? -8.466 -10.671 26.366 1.00 76.12 262 VAL A O 1
ATOM 2093 N N . LEU A 1 263 ? -9.151 -12.416 27.594 1.00 74.94 263 LEU A N 1
ATOM 2094 C CA . LEU A 1 263 ? -8.241 -13.369 26.955 1.00 74.94 263 LEU A CA 1
ATOM 2095 C C . LEU A 1 263 ? -8.582 -13.602 25.476 1.00 74.94 263 LEU A C 1
ATOM 2097 O O . LEU A 1 263 ? -7.673 -13.643 24.653 1.00 74.94 263 LEU A O 1
ATOM 2101 N N . LYS A 1 264 ? -9.868 -13.696 25.111 1.00 76.44 264 LYS A N 1
ATOM 2102 C CA . LYS A 1 264 ? -10.299 -13.802 23.703 1.00 76.44 264 LYS A CA 1
ATOM 2103 C C . LYS A 1 264 ? -9.931 -12.559 22.887 1.00 76.44 264 LYS A C 1
ATOM 2105 O O . LYS A 1 264 ? -9.515 -12.684 21.738 1.00 76.44 264 LYS A O 1
ATOM 2110 N N . PHE A 1 265 ? -10.064 -11.375 23.481 1.00 77.50 265 PHE A N 1
ATOM 2111 C CA . PHE A 1 265 ? -9.665 -10.113 22.866 1.00 77.50 265 PHE A CA 1
ATOM 2112 C C . PHE A 1 265 ? -8.154 -10.078 22.616 1.00 77.50 265 PHE A C 1
ATOM 2114 O O . PHE A 1 265 ? -7.729 -9.862 21.484 1.00 77.50 265 PHE A O 1
ATOM 2121 N N . LEU A 1 266 ? -7.348 -10.364 23.647 1.00 73.75 266 LEU A N 1
ATOM 2122 C CA . LEU A 1 266 ? -5.884 -10.397 23.546 1.00 73.75 266 LEU A CA 1
ATOM 2123 C C . LEU A 1 266 ? -5.383 -11.498 22.599 1.00 73.75 266 LEU A C 1
ATOM 2125 O O . LEU A 1 266 ? -4.376 -11.314 21.926 1.00 73.75 266 LEU A O 1
ATOM 2129 N N . GLY A 1 267 ? -6.091 -12.627 22.526 1.00 72.81 267 GLY A N 1
ATOM 2130 C CA . GLY A 1 267 ? -5.763 -13.740 21.637 1.00 72.81 267 GLY A CA 1
ATOM 2131 C C . GLY A 1 267 ? -6.186 -13.541 20.178 1.00 72.81 267 GLY A C 1
ATOM 2132 O O . GLY A 1 267 ? -5.854 -14.373 19.338 1.00 72.81 267 GLY A O 1
ATOM 2133 N N . SER A 1 268 ? -6.921 -12.473 19.848 1.00 79.31 268 SER A N 1
ATOM 2134 C CA . SER A 1 268 ? -7.407 -12.214 18.490 1.00 79.31 268 SER A CA 1
ATOM 2135 C C . SER A 1 268 ? -6.593 -11.117 17.806 1.00 79.31 268 SER A C 1
ATOM 2137 O O . SER A 1 268 ? -6.914 -9.932 17.919 1.00 79.31 268 SER A O 1
ATOM 2139 N N . GLY A 1 269 ? -5.601 -11.517 17.003 1.00 78.25 269 GLY A N 1
ATOM 2140 C CA . GLY A 1 269 ? -4.764 -10.594 16.222 1.00 78.25 269 GLY A CA 1
ATOM 2141 C C . GLY A 1 269 ? -5.568 -9.627 15.340 1.00 78.25 269 GLY A C 1
ATOM 2142 O O . GLY A 1 269 ? -5.246 -8.445 15.269 1.00 78.25 269 GLY A O 1
ATOM 2143 N N . LYS A 1 270 ? -6.693 -10.074 14.761 1.00 81.50 270 LYS A N 1
ATOM 2144 C CA . LYS A 1 270 ? -7.590 -9.218 13.955 1.00 81.50 270 LYS A CA 1
ATOM 2145 C C . LYS A 1 270 ? -8.231 -8.090 14.766 1.00 81.50 270 LYS A C 1
ATOM 2147 O O . LYS A 1 270 ? -8.343 -6.963 14.294 1.00 81.50 270 LYS A O 1
ATOM 2152 N N . VAL A 1 271 ? -8.645 -8.388 15.996 1.00 84.75 271 VAL A N 1
ATOM 2153 C CA . VAL A 1 271 ? -9.301 -7.406 16.876 1.00 84.75 271 VAL A CA 1
ATOM 2154 C C . VAL A 1 271 ? -8.262 -6.457 17.455 1.00 84.75 271 VAL A C 1
ATOM 2156 O O . VAL A 1 271 ? -8.495 -5.249 17.497 1.00 84.75 271 VAL A O 1
ATOM 2159 N N . TYR A 1 272 ? -7.089 -6.978 17.817 1.00 84.56 272 TYR A N 1
ATOM 2160 C CA . TYR A 1 272 ? -5.947 -6.158 18.198 1.00 84.56 272 TYR A CA 1
ATOM 2161 C C . TYR A 1 272 ? -5.562 -5.182 17.075 1.00 84.56 272 TYR A C 1
ATOM 2163 O O . TYR A 1 272 ? -5.551 -3.970 17.293 1.00 84.56 272 TYR A O 1
ATOM 2171 N N . GLY A 1 273 ? -5.364 -5.681 15.851 1.00 86.75 273 GLY A N 1
ATOM 2172 C CA . GLY A 1 273 ? -5.056 -4.865 14.677 1.00 86.75 273 GLY A CA 1
ATOM 2173 C C . GLY A 1 273 ? -6.119 -3.805 14.390 1.00 86.75 273 GLY A C 1
ATOM 2174 O O . GLY A 1 273 ? -5.788 -2.631 14.227 1.00 86.75 273 GLY A O 1
ATOM 2175 N N . ALA A 1 274 ? -7.404 -4.172 14.422 1.00 89.38 274 ALA A N 1
ATOM 2176 C CA . ALA A 1 274 ? -8.504 -3.221 14.264 1.00 89.38 274 ALA A CA 1
ATOM 2177 C C . ALA A 1 274 ? -8.511 -2.130 15.338 1.00 89.38 274 ALA A C 1
ATOM 2179 O O . ALA A 1 274 ? -8.722 -0.959 15.021 1.00 89.38 274 ALA A O 1
ATOM 2180 N N . THR A 1 275 ? -8.228 -2.495 16.587 1.00 89.38 275 THR A N 1
ATOM 2181 C CA . THR A 1 275 ? -8.151 -1.547 17.704 1.00 89.38 275 THR A CA 1
ATOM 2182 C C . THR A 1 275 ? -6.990 -0.571 17.526 1.00 89.38 275 THR A C 1
ATOM 2184 O O . THR A 1 275 ? -7.160 0.632 17.720 1.00 89.38 275 THR A O 1
ATOM 2187 N N . VAL A 1 276 ? -5.822 -1.061 17.100 1.00 90.75 276 VAL A N 1
ATOM 2188 C CA . VAL A 1 276 ? -4.644 -0.226 16.817 1.00 90.75 276 VAL A CA 1
ATOM 2189 C C . VAL A 1 276 ? -4.923 0.753 15.675 1.00 90.75 276 VAL A C 1
ATOM 2191 O O . VAL A 1 276 ? -4.615 1.938 15.798 1.00 90.75 276 VAL A O 1
ATOM 2194 N N . VAL A 1 277 ? -5.561 0.298 14.593 1.00 92.50 277 VAL A N 1
ATOM 2195 C CA . VAL A 1 277 ? -5.959 1.167 13.473 1.00 92.50 277 VAL A CA 1
ATOM 2196 C C . VAL A 1 277 ? -6.988 2.209 13.915 1.00 92.50 277 VAL A C 1
ATOM 2198 O O . VAL A 1 277 ? -6.882 3.373 13.525 1.00 92.50 277 VAL A O 1
ATOM 2201 N N . LEU A 1 278 ? -7.965 1.835 14.746 1.00 94.00 278 LEU A N 1
ATOM 2202 C CA . LEU A 1 278 ? -8.940 2.781 15.290 1.00 94.00 278 LEU A CA 1
ATOM 2203 C C . LEU A 1 278 ? -8.265 3.845 16.164 1.00 94.00 278 LEU A C 1
ATOM 2205 O O . LEU A 1 278 ? -8.535 5.033 16.001 1.00 94.00 278 LEU A O 1
ATOM 2209 N N . PHE A 1 279 ? -7.351 3.433 17.046 1.00 93.31 279 PHE A N 1
ATOM 2210 C CA . PHE A 1 279 ? -6.559 4.346 17.868 1.00 93.31 279 PHE A CA 1
ATOM 2211 C C . PHE A 1 279 ? -5.738 5.316 17.011 1.00 93.31 279 PHE A C 1
ATOM 2213 O O . PHE A 1 279 ? -5.732 6.519 17.269 1.00 93.31 279 PHE A O 1
ATOM 2220 N N . LEU A 1 280 ? -5.088 4.812 15.961 1.00 94.69 280 LEU A N 1
ATOM 2221 C CA . LEU A 1 280 ? -4.334 5.618 15.006 1.00 94.69 280 LEU A CA 1
ATOM 2222 C C . LEU A 1 280 ? -5.223 6.674 14.348 1.00 94.69 280 LEU A C 1
ATOM 2224 O O . LEU A 1 280 ? -4.894 7.858 14.388 1.00 94.69 280 LEU A O 1
ATOM 2228 N N . LYS A 1 281 ? -6.364 6.257 13.785 1.00 94.75 281 LYS A N 1
ATOM 2229 C CA . LYS A 1 281 ? -7.328 7.160 13.142 1.00 94.75 281 LYS A CA 1
ATOM 2230 C C . LYS A 1 281 ? -7.843 8.219 14.114 1.00 94.75 281 LYS A C 1
ATOM 2232 O O . LYS A 1 281 ? -7.942 9.380 13.736 1.00 94.75 281 LYS A O 1
ATOM 2237 N N . ALA A 1 282 ? -8.125 7.841 15.360 1.00 95.19 282 ALA A N 1
ATOM 2238 C CA . ALA A 1 282 ? -8.544 8.769 16.406 1.00 95.19 282 ALA A CA 1
ATOM 2239 C C . ALA A 1 282 ? -7.447 9.787 16.748 1.00 95.19 282 ALA A C 1
ATOM 2241 O O . ALA A 1 282 ? -7.720 10.979 16.846 1.00 95.19 282 ALA A O 1
ATOM 2242 N N . LYS A 1 283 ? -6.195 9.337 16.884 1.00 95.94 283 LYS A N 1
ATOM 2243 C CA . LYS A 1 283 ? -5.056 10.221 17.148 1.00 95.94 283 LYS A CA 1
ATOM 2244 C C . LYS A 1 283 ? -4.810 11.190 15.993 1.00 95.94 283 LYS A C 1
ATOM 2246 O O . LYS A 1 283 ? -4.562 12.364 16.236 1.00 95.94 283 LYS A O 1
ATOM 2251 N N . LEU A 1 284 ? -4.910 10.707 14.757 1.00 95.25 284 LEU A N 1
ATOM 2252 C CA . LEU A 1 284 ? -4.790 11.532 13.559 1.00 95.25 284 LEU A CA 1
ATOM 2253 C C . LEU A 1 284 ? -5.921 12.566 13.474 1.00 95.25 284 LEU A C 1
ATOM 2255 O O . LEU A 1 284 ? -5.654 13.731 13.215 1.00 95.25 284 LEU A O 1
ATOM 2259 N N . LEU A 1 285 ? -7.162 12.161 13.764 1.00 95.31 285 LEU A N 1
ATOM 2260 C CA . LEU A 1 285 ? -8.318 13.058 13.828 1.00 95.31 285 LEU A CA 1
ATOM 2261 C C . LEU A 1 285 ? -8.104 14.188 14.845 1.00 95.31 285 LEU A C 1
ATOM 2263 O O . LEU A 1 285 ? -8.326 15.344 14.511 1.00 95.31 285 LEU A O 1
ATOM 2267 N N . ILE A 1 286 ? -7.631 13.863 16.053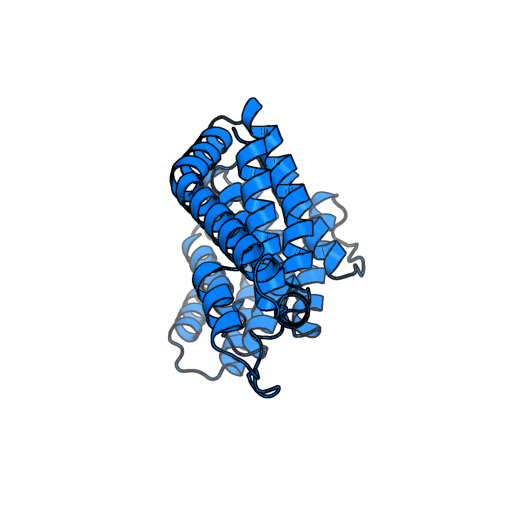 1.00 94.88 286 ILE A N 1
ATOM 2268 C CA . ILE A 1 286 ? -7.328 14.855 17.099 1.00 94.88 286 ILE A CA 1
ATOM 2269 C C . ILE A 1 286 ? -6.205 15.806 16.671 1.00 94.88 286 ILE A C 1
ATOM 2271 O O . ILE A 1 286 ? -6.208 16.956 17.077 1.00 94.88 286 ILE A O 1
ATOM 2275 N N . HIS A 1 287 ? -5.233 15.328 15.894 1.00 94.62 287 HIS A N 1
ATOM 2276 C CA . HIS A 1 287 ? -4.103 16.147 15.447 1.00 94.62 287 HIS A CA 1
ATOM 2277 C C . HIS A 1 287 ? -4.469 17.106 14.307 1.00 94.62 287 HIS A C 1
ATOM 2279 O O . HIS A 1 287 ? -3.840 18.147 14.160 1.00 94.62 287 HIS A O 1
ATOM 2285 N N . ILE A 1 288 ? -5.456 16.741 13.485 1.00 92.88 288 ILE A N 1
ATOM 2286 C CA . ILE A 1 288 ? -5.927 17.561 12.359 1.00 92.88 288 ILE A CA 1
ATOM 2287 C C . ILE A 1 288 ? -6.925 18.639 12.820 1.00 92.88 288 ILE A C 1
ATOM 2289 O O . ILE A 1 288 ? -6.978 19.706 12.211 1.00 92.88 288 ILE A O 1
ATOM 2293 N N . MET A 1 289 ? -7.730 18.347 13.849 1.00 87.44 289 MET A N 1
ATOM 2294 C CA . MET A 1 289 ? -8.751 19.252 14.404 1.00 87.44 289 MET A CA 1
ATOM 2295 C C . MET A 1 289 ? -8.168 20.318 15.333 1.00 87.44 289 MET A C 1
ATOM 2297 O O . MET A 1 289 ? -8.673 21.461 15.264 1.00 87.44 289 MET A O 1
#

Organism: Latimeria chalumnae (NCBI:txid7897)

Radius of gyration: 21.34 Å; chains: 1; bounding box: 47×50×67 Å